Protein AF-A0A934SCX5-F1 (afdb_monomer_lite)

pLDDT: mean 77.99, std 18.45, range [33.03, 97.5]

Sequence (184 aa):
MMPDVSRSACSSTAKIHVIDGVEPLGTQIGVFPKRTIPEALREVLFGQQDMMVAGDSSRRDSETQTAPPLQTYAVLDAAKVANLPELLEDSGLEHRCLFKGDAYETLKNVAPWIVRLEEESHFTRSLFTQSKASWHLWSVEPGIFLRSRHGLDEVWRHFRKFTRTQNRQGKWFYNRFWDAGAPG

Organism: NCBI:txid657651

Secondary structure (DSSP, 8-state):
-PPP--------PPPP------PPB---TT-SSPPSS-HHHHHHHH----------TT-TT----PPPP-EEEEEEETTTSTTHHHHHHHHT--EEES--THHHHHHGGGSEEEEEE-TT-HHHHHHTB-SSSTT--GGG--EEEEEESS-HHHHHHHHHHHHEEE-TTS-EEE--TT------

Foldseek 3Di:
DDDDDPDPDPPDDDDDDDQPDAAFAEPCVPDPPDFLGGPSCCCVAQNWDDDPPPPPPPDPPDPPCGQFTKWKKWWFFLLLQPPVVVLQVVQPWDKDFLDDDPCCVVCVNGTIMMTTDDRPTPLSSLCRYDDPDSSNNVVSLGFDMDIDSDDPVVVSVVVSVQQWDADPVRDTHGDPPRPPPPPD

Radius of gyration: 20.06 Å; chains: 1; bounding box: 45×60×42 Å

InterPro domains:
  IPR025391 Domain of unknown function DUF4123 [PF13503] (73-180)

Structure (mmCIF, N/CA/C/O backbone):
data_AF-A0A934SCX5-F1
#
_entry.id   AF-A0A934SCX5-F1
#
loop_
_atom_site.group_PDB
_atom_site.id
_atom_site.type_symbol
_atom_site.label_atom_id
_atom_site.label_alt_id
_atom_site.label_comp_id
_atom_site.label_asym_id
_atom_site.label_entity_id
_atom_site.label_seq_id
_atom_site.pdbx_PDB_ins_code
_atom_site.Cartn_x
_atom_site.Cartn_y
_atom_site.Cartn_z
_atom_site.occupancy
_atom_site.B_iso_or_equiv
_atom_site.auth_seq_id
_atom_site.auth_comp_id
_atom_site.auth_asym_id
_atom_site.auth_atom_id
_atom_site.pdbx_PDB_model_num
ATOM 1 N N . MET A 1 1 ? -27.611 42.425 7.494 1.00 39.66 1 MET A N 1
ATOM 2 C CA . MET A 1 1 ? -28.069 41.416 6.518 1.00 39.66 1 MET A CA 1
ATOM 3 C C . MET A 1 1 ? -26.816 40.8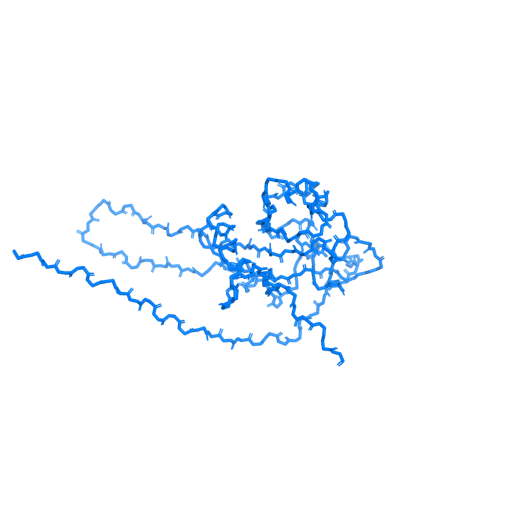52 5.863 1.00 39.66 1 MET A C 1
ATOM 5 O O . MET A 1 1 ? -26.190 41.558 5.088 1.00 39.66 1 MET A O 1
ATOM 9 N N . MET A 1 2 ? -26.354 39.684 6.319 1.00 34.50 2 MET A N 1
ATOM 10 C CA . MET A 1 2 ? -25.136 39.028 5.819 1.00 34.50 2 MET A CA 1
ATOM 11 C C . MET A 1 2 ? -25.511 38.145 4.621 1.00 34.50 2 MET A C 1
ATOM 13 O O . MET A 1 2 ? -26.516 37.440 4.732 1.00 34.50 2 MET A O 1
ATOM 17 N N . PRO A 1 3 ? -24.769 38.156 3.502 1.00 40.62 3 PRO A N 1
ATOM 18 C CA . PRO A 1 3 ? -24.985 37.185 2.444 1.00 40.62 3 PRO A CA 1
ATOM 19 C C . PRO A 1 3 ? -24.446 35.812 2.864 1.00 40.62 3 PRO A C 1
ATOM 21 O O . PRO A 1 3 ? -23.330 35.675 3.366 1.00 40.62 3 PRO A O 1
ATOM 24 N N . ASP A 1 4 ? -25.307 34.821 2.670 1.00 33.03 4 ASP A N 1
ATOM 25 C CA . ASP A 1 4 ? -25.118 33.401 2.927 1.00 33.03 4 ASP A CA 1
ATOM 26 C C . ASP A 1 4 ? -24.045 32.803 1.999 1.00 33.03 4 ASP A C 1
ATOM 28 O O . ASP A 1 4 ? -24.055 32.999 0.780 1.00 33.03 4 ASP A O 1
ATOM 32 N N . VAL A 1 5 ? -23.098 32.077 2.594 1.00 40.88 5 VAL A N 1
ATOM 33 C CA . VAL A 1 5 ? -22.028 31.363 1.895 1.00 40.88 5 VAL A CA 1
ATOM 34 C C . VAL A 1 5 ? -22.624 30.081 1.322 1.00 40.88 5 VAL A C 1
ATOM 36 O O . VAL A 1 5 ? -22.718 29.058 2.001 1.00 40.88 5 VAL A O 1
ATOM 39 N N . SER A 1 6 ? -22.984 30.119 0.039 1.00 37.19 6 SER A N 1
ATOM 40 C CA . SER A 1 6 ? -23.297 28.911 -0.727 1.00 37.19 6 SER A CA 1
ATOM 41 C C . SER A 1 6 ? -22.059 28.018 -0.820 1.00 37.19 6 SER A C 1
ATOM 43 O O . SER A 1 6 ? -21.156 28.236 -1.629 1.00 37.19 6 SER A O 1
ATOM 45 N N . ARG A 1 7 ? -22.012 26.983 0.024 1.00 38.66 7 ARG A N 1
ATOM 46 C CA . ARG A 1 7 ? -21.100 25.850 -0.144 1.00 38.66 7 ARG A CA 1
ATOM 47 C C . ARG A 1 7 ? -21.534 25.071 -1.382 1.00 38.66 7 ARG A C 1
ATOM 49 O O . ARG A 1 7 ? -22.534 24.361 -1.351 1.00 38.66 7 ARG A O 1
ATOM 56 N N . SER A 1 8 ? -20.764 25.204 -2.457 1.00 36.16 8 SER A N 1
ATOM 57 C CA . SER A 1 8 ? -20.884 24.353 -3.639 1.00 36.16 8 SER A CA 1
ATOM 58 C C . SER A 1 8 ? -20.634 22.896 -3.235 1.00 36.16 8 SER A C 1
ATOM 60 O O . SER A 1 8 ? -19.524 22.524 -2.845 1.00 36.16 8 SER A O 1
ATOM 62 N N . ALA A 1 9 ? -21.684 22.077 -3.265 1.00 38.94 9 ALA A N 1
ATOM 63 C CA . ALA A 1 9 ? -21.565 20.636 -3.144 1.00 38.94 9 ALA A CA 1
ATOM 64 C C . ALA A 1 9 ? -20.970 20.109 -4.455 1.00 38.94 9 ALA A C 1
ATOM 66 O O . ALA A 1 9 ? -21.646 20.048 -5.480 1.00 38.94 9 ALA A O 1
ATOM 67 N N . CYS A 1 10 ? -19.685 19.756 -4.429 1.00 35.38 10 CYS A N 1
ATOM 68 C CA . CYS A 1 10 ? -19.037 19.048 -5.525 1.00 35.38 10 CYS A CA 1
ATOM 69 C C . CYS A 1 10 ? -19.687 17.661 -5.652 1.00 35.38 10 CYS A C 1
ATOM 71 O O . CYS A 1 10 ? -19.362 16.737 -4.909 1.00 35.38 10 CYS A O 1
ATOM 73 N N . SER A 1 11 ? -20.664 17.536 -6.549 1.00 45.09 11 SER A N 1
ATOM 74 C CA . SER A 1 11 ? -21.261 16.261 -6.940 1.00 45.09 11 SER A CA 1
ATOM 75 C C . SER A 1 11 ? -20.326 15.577 -7.936 1.00 45.09 11 SER A C 1
ATOM 77 O O . SER A 1 11 ? -20.525 15.657 -9.147 1.00 45.09 11 SER A O 1
ATOM 79 N N . SER A 1 12 ? -19.269 14.935 -7.443 1.00 50.72 12 SER A N 1
ATOM 80 C CA . SER A 1 12 ? -18.406 14.102 -8.277 1.00 50.72 12 SER A CA 1
ATOM 81 C C . SER A 1 12 ? -19.080 12.752 -8.538 1.00 50.72 12 SER A C 1
ATOM 83 O O . SER A 1 12 ? -19.140 11.880 -7.675 1.00 50.72 12 SER A O 1
ATOM 85 N N . THR A 1 13 ? -19.596 12.562 -9.752 1.00 47.06 13 THR A N 1
ATOM 86 C CA . THR A 1 13 ? -20.020 11.242 -10.237 1.00 47.06 13 THR A CA 1
ATOM 87 C C . THR A 1 13 ? -18.788 10.344 -10.349 1.00 47.06 13 THR A C 1
ATOM 89 O O . THR A 1 13 ? -17.880 10.630 -11.131 1.00 47.06 13 THR A O 1
ATOM 92 N N . ALA A 1 14 ? -18.737 9.263 -9.569 1.00 64.69 14 ALA A N 1
ATOM 93 C CA . ALA A 1 14 ? -17.682 8.264 -9.695 1.00 64.69 14 ALA A CA 1
ATOM 94 C C . ALA A 1 14 ? -17.822 7.540 -11.044 1.00 64.69 14 ALA A C 1
ATOM 96 O O . ALA A 1 14 ? -18.873 6.972 -11.341 1.00 64.69 14 ALA A O 1
ATOM 97 N N . LYS A 1 15 ? -16.770 7.574 -11.869 1.00 73.12 15 LYS A N 1
ATOM 98 C CA . LYS A 1 15 ? -16.680 6.773 -13.095 1.00 73.12 15 LYS A CA 1
ATOM 99 C C . LYS A 1 15 ? -15.997 5.455 -12.757 1.00 73.12 15 LYS A C 1
ATOM 101 O O . LYS A 1 15 ? -14.886 5.463 -12.233 1.00 73.12 15 LYS A O 1
ATOM 106 N N . ILE A 1 16 ? -16.667 4.346 -13.042 1.00 80.12 16 ILE A N 1
ATOM 107 C CA . ILE A 1 16 ? -16.128 3.004 -12.827 1.00 80.12 16 ILE A CA 1
ATOM 108 C C . ILE A 1 16 ? -15.606 2.498 -14.167 1.00 80.12 16 ILE A C 1
ATOM 110 O O . ILE A 1 16 ? -16.340 2.478 -15.153 1.00 80.12 16 ILE A O 1
ATOM 114 N N . HIS A 1 17 ? -14.339 2.101 -14.189 1.00 79.81 17 HIS A N 1
ATOM 115 C CA . HIS A 1 17 ? -13.688 1.484 -15.336 1.00 79.81 17 HIS A CA 1
ATOM 116 C C . HIS A 1 17 ? -13.112 0.143 -14.887 1.00 79.81 17 HIS A C 1
ATOM 118 O O . HIS A 1 17 ? -12.409 0.088 -13.878 1.00 79.81 17 HIS A O 1
ATOM 124 N N . VAL A 1 18 ? -13.426 -0.923 -15.621 1.00 82.75 18 VAL A N 1
ATOM 125 C CA . VAL A 1 18 ? -12.819 -2.243 -15.419 1.00 82.75 18 VAL A CA 1
ATOM 126 C C . VAL A 1 18 ? -11.570 -2.315 -16.289 1.00 82.75 18 VAL A C 1
ATOM 128 O O . VAL A 1 18 ? -11.609 -1.929 -17.457 1.00 82.75 18 VAL A O 1
ATOM 131 N N . ILE A 1 19 ? -10.458 -2.746 -15.699 1.00 82.06 19 ILE A N 1
ATOM 132 C CA . ILE A 1 19 ? -9.198 -2.968 -16.407 1.00 82.06 19 ILE A CA 1
ATOM 133 C C . ILE A 1 19 ? -9.029 -4.480 -16.528 1.00 82.06 19 ILE A C 1
ATOM 135 O O . ILE A 1 19 ? -8.666 -5.146 -15.560 1.00 82.06 19 ILE A O 1
ATOM 139 N N . ASP A 1 20 ? -9.335 -5.012 -17.706 1.00 78.31 20 ASP A N 1
ATOM 140 C CA . ASP A 1 20 ? -9.197 -6.434 -18.008 1.00 78.31 20 ASP A CA 1
ATOM 141 C C . ASP A 1 20 ? -7.758 -6.790 -18.415 1.00 78.31 20 ASP A C 1
ATOM 143 O O . ASP A 1 20 ? -6.987 -5.941 -18.864 1.00 78.31 20 ASP A O 1
ATOM 147 N N . GLY A 1 21 ? -7.393 -8.068 -18.277 1.00 78.50 21 GLY A N 1
ATOM 148 C CA . GLY A 1 21 ? -6.110 -8.587 -18.768 1.00 78.50 21 GLY A CA 1
ATOM 149 C C . GLY A 1 21 ? -4.882 -8.153 -17.961 1.00 78.50 21 GLY A C 1
ATOM 150 O O . GLY A 1 21 ? -3.766 -8.183 -18.478 1.00 78.50 21 GLY A O 1
ATOM 151 N N . VAL A 1 22 ? -5.058 -7.740 -16.702 1.00 84.00 22 VAL A N 1
ATOM 152 C CA . VAL A 1 22 ? -3.928 -7.451 -15.812 1.00 84.00 22 VAL A CA 1
ATOM 153 C C . VAL A 1 22 ? -3.300 -8.762 -15.344 1.00 84.00 22 VAL A C 1
ATOM 155 O O . VAL A 1 22 ? -3.835 -9.446 -14.473 1.00 84.00 22 VAL A O 1
ATOM 158 N N . GLU A 1 23 ? -2.141 -9.095 -15.905 1.00 87.06 23 GLU A N 1
ATOM 159 C CA . GLU A 1 23 ? -1.343 -10.236 -15.460 1.00 87.06 23 GLU A CA 1
ATOM 160 C C . GLU A 1 23 ? -0.309 -9.822 -14.400 1.00 87.06 23 GLU A C 1
ATOM 162 O O . GLU A 1 23 ? 0.333 -8.771 -14.535 1.00 87.06 23 GLU A O 1
ATOM 167 N N . PRO A 1 24 ? -0.103 -10.636 -13.347 1.00 89.50 24 PRO A N 1
ATOM 168 C CA . PRO A 1 24 ? 0.959 -10.393 -12.387 1.00 89.50 24 PRO A CA 1
ATOM 169 C C . PRO A 1 24 ? 2.339 -10.521 -13.019 1.00 89.50 24 PRO A C 1
ATOM 171 O O . PRO A 1 24 ? 2.574 -11.263 -13.973 1.00 89.50 24 PRO A O 1
ATOM 174 N N . LEU A 1 25 ? 3.307 -9.869 -12.391 1.00 88.62 25 LEU A N 1
ATOM 175 C CA . LEU A 1 25 ? 4.709 -10.110 -12.671 1.00 88.62 25 LEU A CA 1
ATOM 176 C C . LEU A 1 25 ? 5.076 -11.532 -12.224 1.00 88.62 25 LEU A C 1
ATOM 178 O O . LEU A 1 25 ? 4.801 -11.942 -11.096 1.00 88.62 25 LEU A O 1
ATOM 182 N N . GLY A 1 26 ? 5.731 -12.285 -13.106 1.00 84.56 26 GLY A N 1
ATOM 183 C CA . GLY A 1 26 ? 6.351 -13.560 -12.749 1.00 84.56 26 GLY A CA 1
ATOM 184 C C . GLY A 1 26 ? 7.658 -13.377 -11.968 1.00 84.56 26 GLY A C 1
ATOM 185 O O . GLY A 1 26 ? 8.007 -12.291 -11.511 1.00 84.56 26 GLY A O 1
ATOM 186 N N . THR A 1 27 ? 8.465 -14.433 -11.874 1.00 78.62 27 THR A N 1
ATOM 187 C CA . 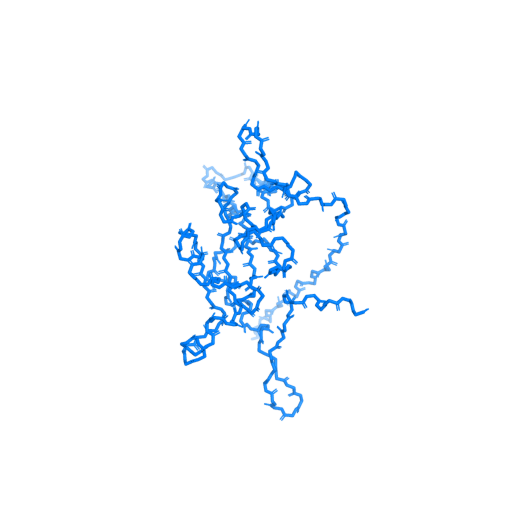THR A 1 27 ? 9.790 -14.388 -11.218 1.00 78.62 27 THR A CA 1
ATOM 188 C C . THR A 1 27 ? 10.830 -13.538 -11.959 1.00 78.62 27 THR A C 1
ATOM 190 O O . THR A 1 27 ? 11.892 -13.261 -11.403 1.00 78.62 27 THR A O 1
ATOM 193 N N . GLN A 1 28 ? 10.527 -13.102 -13.188 1.00 80.56 28 GLN A N 1
ATOM 194 C CA . GLN A 1 28 ? 11.368 -12.222 -14.010 1.00 80.56 28 GLN A CA 1
ATOM 195 C C . GLN A 1 28 ? 12.815 -12.733 -14.176 1.00 80.56 28 GLN A C 1
ATOM 197 O O . GLN A 1 28 ? 13.773 -11.958 -14.137 1.00 80.56 28 GLN A O 1
ATOM 202 N N . ILE A 1 29 ? 12.988 -14.050 -14.350 1.00 76.94 29 ILE A N 1
ATOM 203 C CA . ILE A 1 29 ? 14.299 -14.666 -14.603 1.00 76.94 29 ILE A CA 1
ATOM 204 C C . ILE A 1 29 ? 14.837 -14.146 -15.945 1.00 76.94 29 ILE A C 1
ATOM 206 O O . ILE A 1 29 ? 14.178 -14.290 -16.970 1.00 76.94 29 ILE A O 1
ATOM 210 N N . GLY A 1 30 ? 16.025 -13.535 -15.934 1.00 79.50 30 GLY A N 1
ATOM 211 C CA . GLY A 1 30 ? 16.682 -13.012 -17.140 1.00 79.50 30 GLY A CA 1
ATOM 212 C C . GLY A 1 30 ? 16.162 -11.662 -17.654 1.00 79.50 30 GLY A C 1
ATOM 213 O O . GLY A 1 30 ? 16.611 -11.214 -18.703 1.00 79.50 30 GLY A O 1
ATOM 214 N N . VAL A 1 31 ? 15.251 -10.993 -16.936 1.00 80.50 31 VAL A N 1
ATOM 215 C CA . VAL A 1 31 ? 14.719 -9.674 -17.326 1.00 80.50 31 VAL A CA 1
ATOM 216 C C . VAL A 1 31 ? 15.535 -8.556 -16.670 1.00 80.50 31 VAL A C 1
ATOM 218 O O . VAL A 1 31 ? 15.657 -8.513 -15.442 1.00 80.50 31 VAL A O 1
ATOM 221 N N . PHE A 1 32 ? 16.066 -7.633 -17.479 1.00 74.00 32 PHE A N 1
ATOM 222 C CA . PHE A 1 32 ? 16.765 -6.436 -17.008 1.00 74.00 32 PHE A CA 1
ATOM 223 C C . PHE A 1 32 ? 16.414 -5.203 -17.870 1.00 74.00 32 PHE A C 1
ATOM 225 O O . PHE A 1 32 ? 16.532 -5.291 -19.092 1.00 74.00 32 PHE A O 1
ATOM 232 N N . PRO A 1 33 ? 16.023 -4.061 -17.268 1.00 80.50 33 PRO A N 1
ATOM 233 C CA . PRO A 1 33 ? 15.719 -3.882 -15.846 1.00 80.50 33 PRO A CA 1
ATOM 234 C C . PRO A 1 33 ? 14.452 -4.654 -15.438 1.00 80.50 33 PRO A C 1
ATOM 236 O O . PRO A 1 33 ? 13.578 -4.925 -16.260 1.00 80.50 33 PRO A O 1
ATOM 239 N N . LYS A 1 34 ? 14.354 -5.038 -14.158 1.00 84.19 34 LYS A N 1
ATOM 240 C CA . LYS A 1 34 ? 13.145 -5.695 -13.639 1.00 84.19 34 LYS A CA 1
ATOM 241 C C . LYS A 1 34 ? 11.982 -4.711 -13.665 1.00 84.19 34 LYS A C 1
ATOM 243 O O . LYS A 1 34 ? 12.116 -3.594 -13.179 1.00 84.19 34 LYS A O 1
ATOM 248 N N . ARG A 1 35 ? 10.825 -5.166 -14.132 1.00 86.19 35 ARG A N 1
ATOM 249 C CA . ARG A 1 35 ? 9.571 -4.424 -14.026 1.00 86.19 35 ARG A CA 1
ATOM 250 C C . ARG A 1 35 ? 9.113 -4.412 -12.576 1.00 86.19 35 ARG A C 1
ATOM 252 O O . ARG A 1 35 ? 9.201 -5.430 -11.881 1.00 86.19 35 ARG A O 1
ATOM 259 N N . THR A 1 36 ? 8.630 -3.268 -12.123 1.00 88.38 36 THR A N 1
ATOM 260 C CA . THR A 1 36 ? 8.038 -3.095 -10.794 1.00 88.38 36 THR A CA 1
ATOM 261 C C . THR A 1 36 ? 6.522 -3.197 -10.826 1.00 88.38 36 THR A C 1
ATOM 263 O O . THR A 1 36 ? 5.923 -3.611 -9.846 1.00 88.38 36 THR A O 1
ATOM 266 N N . ILE A 1 37 ? 5.888 -2.919 -11.960 1.00 90.38 37 ILE A N 1
ATOM 267 C CA . ILE A 1 37 ? 4.435 -2.996 -12.117 1.00 90.38 37 ILE A CA 1
ATOM 268 C C . ILE A 1 37 ? 4.058 -3.604 -13.476 1.00 90.38 37 ILE A C 1
ATOM 270 O O . ILE A 1 37 ? 4.867 -3.548 -14.409 1.00 90.38 37 ILE A O 1
ATOM 274 N N . PRO A 1 38 ? 2.859 -4.200 -13.617 1.00 88.81 38 PRO A N 1
ATOM 275 C C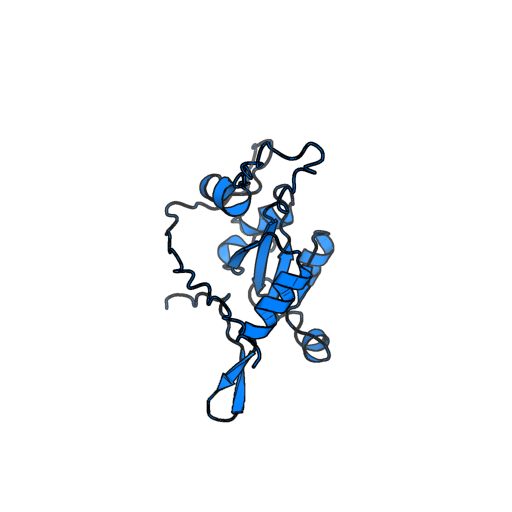A . PRO A 1 38 ? 2.335 -4.627 -14.905 1.00 88.81 38 PRO A CA 1
ATOM 276 C C . PRO A 1 38 ? 2.128 -3.412 -15.809 1.00 88.81 38 PRO A C 1
ATOM 278 O O . PRO A 1 38 ? 1.635 -2.379 -15.355 1.00 88.81 38 PRO A O 1
ATOM 281 N N . GLU A 1 39 ? 2.459 -3.547 -17.093 1.00 86.81 39 GLU A N 1
ATOM 282 C CA . GLU A 1 39 ? 2.425 -2.431 -18.050 1.00 86.81 39 GLU A CA 1
ATOM 283 C C . GLU A 1 39 ? 1.039 -1.772 -18.120 1.00 86.81 39 GLU A C 1
ATOM 285 O O . GLU A 1 39 ? 0.922 -0.551 -18.091 1.00 86.81 39 GLU A O 1
ATOM 290 N N . ALA A 1 40 ? -0.022 -2.586 -18.087 1.00 86.81 40 ALA A N 1
ATOM 291 C CA . ALA A 1 40 ? -1.410 -2.124 -18.097 1.00 86.81 40 ALA A CA 1
ATOM 292 C C . ALA A 1 40 ? -1.769 -1.193 -16.920 1.00 86.81 40 ALA A C 1
ATOM 294 O O . ALA A 1 40 ? -2.705 -0.402 -17.022 1.00 86.81 40 ALA A O 1
ATOM 295 N N . LEU A 1 41 ? -1.038 -1.274 -15.802 1.00 89.25 41 LEU A N 1
ATOM 296 C CA . LEU A 1 41 ? -1.285 -0.469 -14.605 1.00 89.25 41 LEU A CA 1
ATOM 297 C C . LEU A 1 41 ? -0.335 0.722 -14.463 1.00 89.25 41 LEU A C 1
ATOM 299 O O . LEU A 1 41 ? -0.585 1.573 -13.610 1.00 89.25 41 LEU A O 1
ATOM 303 N N . ARG A 1 42 ? 0.724 0.815 -15.278 1.00 89.44 42 ARG A N 1
ATOM 304 C CA . ARG A 1 42 ? 1.750 1.863 -15.161 1.00 89.44 42 ARG A CA 1
ATOM 305 C C . ARG A 1 42 ? 1.159 3.261 -15.252 1.00 89.44 42 ARG A C 1
ATOM 307 O O . ARG A 1 42 ? 1.285 4.045 -14.314 1.00 89.44 42 ARG A O 1
ATOM 314 N N . GLU A 1 43 ? 0.434 3.539 -16.327 1.00 87.81 43 GLU A N 1
ATOM 315 C CA . GLU A 1 43 ? -0.204 4.843 -16.531 1.00 87.81 43 GLU A CA 1
ATOM 316 C C . GLU A 1 43 ? -1.293 5.131 -15.490 1.00 87.81 43 GLU A C 1
ATOM 318 O O . GLU A 1 43 ? -1.400 6.240 -14.964 1.00 87.81 43 GLU A O 1
ATOM 323 N N . VAL A 1 44 ? -2.070 4.112 -15.118 1.00 88.88 44 VAL A N 1
ATOM 324 C CA . VAL A 1 44 ? -3.156 4.256 -14.141 1.00 88.88 44 VAL A CA 1
ATOM 325 C C . VAL A 1 44 ? -2.604 4.628 -12.769 1.00 88.88 44 VAL A C 1
ATOM 327 O O . VAL A 1 44 ? -3.098 5.567 -12.140 1.00 88.88 44 VAL A O 1
ATOM 330 N N . LEU A 1 45 ? -1.565 3.922 -12.318 1.00 90.81 45 LEU A N 1
ATOM 331 C CA . LEU A 1 45 ? -0.997 4.079 -10.987 1.00 90.81 45 LEU A CA 1
ATOM 332 C C . LEU A 1 45 ? 0.021 5.207 -10.901 1.00 90.81 45 LEU A C 1
ATOM 334 O O . LEU A 1 45 ? 0.029 5.868 -9.877 1.00 90.81 45 LEU A O 1
ATOM 338 N N . PHE A 1 46 ? 0.839 5.473 -11.918 1.00 91.12 46 PHE A N 1
ATOM 339 C CA . PHE A 1 46 ? 1.949 6.434 -11.820 1.00 91.12 46 PHE 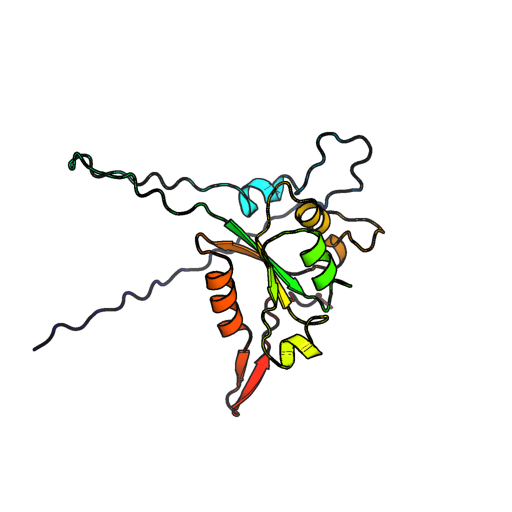A CA 1
ATOM 340 C C . PHE A 1 46 ? 1.936 7.539 -12.884 1.00 91.12 46 PHE A C 1
ATOM 342 O O . PHE A 1 46 ? 2.630 8.544 -12.714 1.00 91.12 46 PHE A O 1
ATOM 349 N N . GLY A 1 47 ? 1.084 7.445 -13.911 1.00 87.50 47 GLY A N 1
ATOM 350 C CA . GLY A 1 47 ? 0.995 8.449 -14.976 1.00 87.50 47 GLY A CA 1
ATOM 351 C C . GLY A 1 47 ? 0.642 9.837 -14.437 1.00 87.50 47 GLY A C 1
ATOM 352 O O . GLY A 1 47 ? -0.316 9.996 -13.678 1.00 87.50 47 GLY A O 1
ATOM 353 N N . GLN A 1 48 ? 1.414 10.865 -14.773 1.00 83.00 48 GLN A N 1
ATOM 354 C CA . GLN A 1 48 ? 1.125 12.234 -14.347 1.00 83.00 48 GLN A CA 1
ATOM 355 C C . GLN A 1 48 ? 0.137 12.851 -15.338 1.00 83.00 48 GLN A C 1
ATOM 357 O O . GLN A 1 48 ? 0.480 13.105 -16.486 1.00 83.00 48 GLN A O 1
ATOM 362 N N . GLN A 1 49 ? -1.112 13.068 -14.920 1.00 66.06 49 GLN A N 1
ATOM 363 C CA . GLN A 1 49 ? -2.034 13.852 -15.739 1.00 66.06 49 GLN A CA 1
ATOM 364 C C . GLN A 1 49 ? -1.604 15.318 -15.677 1.00 66.06 49 GLN A C 1
ATOM 366 O O . GLN A 1 49 ? -1.744 15.960 -14.628 1.00 66.06 49 GLN A O 1
ATOM 371 N N . ASP A 1 50 ? -1.081 15.820 -16.796 1.00 57.25 50 ASP A N 1
ATOM 372 C CA . ASP A 1 50 ? -0.722 17.222 -16.974 1.00 57.25 50 ASP A CA 1
ATOM 373 C C . ASP A 1 50 ? -1.919 18.112 -16.630 1.00 57.25 50 ASP A C 1
ATOM 375 O O . ASP A 1 50 ? -2.960 18.090 -17.288 1.00 57.25 50 ASP A O 1
ATOM 379 N N . MET A 1 51 ? -1.765 18.945 -15.601 1.00 49.16 51 MET A N 1
ATOM 380 C CA . MET A 1 51 ? -2.510 20.195 -15.551 1.00 49.16 51 MET A CA 1
ATOM 381 C C . MET A 1 51 ? -1.606 21.273 -16.126 1.00 49.16 51 MET A C 1
ATOM 383 O O . MET A 1 51 ? -0.875 21.948 -15.406 1.00 49.16 51 MET A O 1
ATOM 387 N N . MET A 1 52 ? -1.704 21.452 -17.444 1.00 48.00 52 MET A N 1
ATOM 388 C CA . MET A 1 52 ? -1.506 22.773 -18.020 1.00 48.00 52 MET A CA 1
ATOM 389 C C . MET A 1 52 ? -2.573 23.683 -17.409 1.00 48.00 52 MET A C 1
ATOM 391 O O . MET A 1 52 ? -3.736 23.663 -17.811 1.00 48.00 52 MET A O 1
ATOM 395 N N . VAL A 1 53 ? -2.197 24.462 -16.399 1.00 48.81 53 VAL A N 1
ATOM 396 C CA . VAL A 1 53 ? -2.989 25.632 -16.035 1.00 48.81 53 VAL A CA 1
ATOM 397 C C . VAL A 1 53 ? -2.763 26.619 -17.170 1.00 48.81 53 VAL A C 1
ATOM 399 O O . VAL A 1 53 ? -1.641 27.083 -17.368 1.00 48.81 53 VAL A O 1
ATOM 402 N N . ALA A 1 54 ? -3.804 26.888 -17.959 1.00 47.16 54 ALA A N 1
ATOM 403 C CA . ALA A 1 54 ? -3.803 28.010 -18.883 1.00 47.16 54 ALA A CA 1
ATOM 404 C C . ALA A 1 54 ? -3.558 29.274 -18.051 1.00 47.16 54 ALA A C 1
ATOM 406 O O . ALA A 1 54 ? -4.460 29.768 -17.375 1.00 47.16 54 ALA A O 1
ATOM 407 N N . GLY A 1 55 ? -2.306 29.726 -18.014 1.00 46.44 55 GLY A N 1
ATOM 408 C CA . GLY A 1 55 ? -1.949 30.976 -17.372 1.00 46.44 55 GLY A CA 1
ATOM 409 C C . GLY A 1 55 ? -2.701 32.094 -18.076 1.00 46.44 55 GLY A C 1
ATOM 410 O O . GLY A 1 55 ? -2.610 32.227 -19.295 1.00 46.44 55 GLY A O 1
ATOM 411 N N . ASP A 1 56 ? -3.458 32.881 -17.316 1.00 46.47 56 ASP A N 1
ATOM 412 C CA . ASP A 1 56 ? -3.926 34.176 -17.790 1.00 46.47 56 ASP A CA 1
ATOM 413 C C . ASP A 1 56 ? -2.681 35.010 -18.115 1.00 46.47 56 ASP A C 1
ATOM 415 O O . ASP A 1 56 ? -1.933 35.438 -17.234 1.00 46.47 56 ASP A O 1
ATOM 419 N N . SER A 1 57 ? -2.424 35.182 -19.409 1.00 51.38 57 SER A N 1
ATOM 420 C CA . SER A 1 57 ? -1.253 35.834 -19.995 1.00 51.38 57 SER A CA 1
ATOM 421 C C . SER A 1 57 ? -1.179 37.350 -19.735 1.00 51.38 57 SER A C 1
ATOM 423 O O . SER A 1 57 ? -0.539 38.075 -20.493 1.00 51.38 57 SER A O 1
ATOM 425 N N . SER A 1 58 ? -1.815 37.860 -18.676 1.00 53.66 58 SER A N 1
ATOM 426 C CA . SER A 1 58 ? -1.912 39.294 -18.381 1.00 53.66 58 SER A CA 1
ATOM 427 C C . SER A 1 58 ? -1.209 39.760 -17.096 1.00 53.66 58 SER A C 1
ATOM 429 O O . SER A 1 58 ? -1.213 40.960 -16.814 1.00 53.66 58 SER A O 1
ATOM 431 N N . ARG A 1 59 ? -0.521 38.887 -16.339 1.00 53.16 59 ARG A N 1
ATOM 432 C CA . ARG A 1 59 ? 0.287 39.303 -15.171 1.00 53.16 59 ARG A CA 1
ATOM 433 C C . ARG A 1 59 ? 1.731 38.810 -15.257 1.00 53.16 59 ARG A C 1
ATOM 435 O O . ARG A 1 59 ? 1.994 37.618 -15.347 1.00 53.16 59 ARG A O 1
ATOM 442 N N . ARG A 1 60 ? 2.671 39.762 -15.219 1.00 52.72 60 ARG A N 1
ATOM 443 C CA . ARG A 1 60 ? 4.119 39.572 -15.437 1.00 52.72 60 ARG A CA 1
ATOM 444 C C . ARG A 1 60 ? 4.856 38.902 -14.260 1.00 52.72 60 ARG A C 1
ATOM 446 O O . ARG A 1 60 ? 6.055 38.682 -14.363 1.00 52.72 60 ARG A O 1
ATOM 453 N N . ASP A 1 61 ? 4.118 38.490 -13.227 1.00 48.53 61 ASP A N 1
ATOM 454 C CA . ASP A 1 61 ? 4.641 37.865 -12.004 1.00 48.53 61 ASP A CA 1
ATOM 455 C C . ASP A 1 61 ? 3.929 36.525 -11.719 1.00 48.53 61 ASP A C 1
ATOM 457 O O . ASP A 1 61 ? 3.699 36.158 -10.568 1.00 48.53 61 ASP A O 1
ATOM 461 N N . SER A 1 62 ? 3.485 35.809 -12.759 1.00 49.72 62 SER A N 1
ATOM 462 C CA . SER A 1 62 ? 2.794 34.531 -12.562 1.00 49.72 62 SER A CA 1
ATOM 463 C C . SER A 1 62 ? 3.810 33.444 -12.211 1.00 49.72 62 SER A C 1
ATOM 465 O O . SER A 1 62 ? 4.323 32.761 -13.094 1.00 49.72 62 SER A O 1
ATOM 467 N N . GLU A 1 63 ? 4.092 33.263 -10.918 1.00 52.41 63 GLU A N 1
ATOM 468 C CA . GLU A 1 63 ? 4.581 31.980 -10.412 1.00 52.41 63 GLU A CA 1
ATOM 469 C C . GLU A 1 63 ? 3.630 30.907 -10.939 1.00 52.41 63 GLU A C 1
ATOM 471 O O . GLU A 1 63 ? 2.438 30.891 -10.619 1.00 52.41 63 GLU A O 1
ATOM 476 N N . THR A 1 64 ? 4.135 30.064 -11.834 1.00 50.31 64 THR A N 1
ATOM 477 C CA . THR A 1 64 ? 3.405 28.922 -12.361 1.00 50.31 64 THR A CA 1
ATOM 478 C C . THR A 1 64 ? 2.995 28.070 -11.164 1.00 50.31 64 THR A C 1
ATOM 480 O O . THR A 1 64 ? 3.820 27.356 -10.597 1.00 50.31 64 THR A O 1
ATOM 483 N N . GLN A 1 65 ? 1.740 28.184 -10.722 1.00 52.25 65 GLN A N 1
ATOM 484 C CA . GLN A 1 65 ? 1.184 27.334 -9.673 1.00 52.25 65 GLN A CA 1
ATOM 485 C C . GLN A 1 65 ? 1.006 25.938 -10.264 1.00 52.25 65 GLN A C 1
ATOM 487 O O . GLN A 1 65 ? -0.072 25.550 -10.711 1.00 52.25 65 GLN A O 1
ATOM 492 N N . THR A 1 66 ? 2.106 25.195 -10.319 1.00 58.91 66 THR A N 1
ATOM 493 C CA . THR A 1 66 ? 2.099 23.779 -10.651 1.00 58.91 66 THR A CA 1
ATOM 494 C C . THR A 1 66 ? 1.402 23.068 -9.502 1.00 58.91 66 THR A C 1
ATOM 496 O O . THR A 1 66 ? 1.853 23.118 -8.356 1.00 58.91 66 THR A O 1
ATOM 499 N N . ALA A 1 67 ? 0.261 22.443 -9.792 1.00 67.50 67 ALA A N 1
ATOM 500 C CA . ALA A 1 67 ? -0.416 21.612 -8.808 1.00 67.50 67 ALA A CA 1
ATOM 501 C C . ALA A 1 67 ? 0.552 20.523 -8.298 1.00 67.50 67 ALA A C 1
ATOM 503 O O . ALA A 1 67 ? 1.373 20.039 -9.084 1.00 67.50 67 ALA A O 1
ATOM 504 N N . PRO A 1 68 ? 0.458 20.105 -7.022 1.00 78.88 68 PRO A N 1
ATOM 505 C CA . PRO A 1 68 ? 1.295 19.030 -6.505 1.00 78.88 68 PRO A CA 1
ATOM 506 C C . PRO A 1 68 ? 1.196 17.777 -7.389 1.00 78.88 68 PRO A C 1
ATOM 508 O O . PRO A 1 68 ? 0.105 17.487 -7.906 1.00 78.88 68 PRO A O 1
ATOM 511 N N . PRO A 1 69 ? 2.302 17.031 -7.571 1.00 85.44 69 PRO A N 1
ATOM 512 C CA . PRO A 1 69 ? 2.306 15.827 -8.390 1.00 85.44 69 PRO A CA 1
ATOM 513 C C . PRO A 1 69 ? 1.296 14.810 -7.858 1.00 85.44 69 PRO A C 1
ATOM 515 O O . PRO A 1 69 ? 1.021 14.733 -6.658 1.00 85.44 69 PRO A O 1
ATOM 518 N N . LEU A 1 70 ? 0.724 14.023 -8.766 1.00 90.81 70 LEU A N 1
ATOM 519 C CA . LEU A 1 70 ? -0.253 13.008 -8.399 1.00 90.81 70 LEU A CA 1
ATOM 520 C C . LEU A 1 70 ? 0.482 11.792 -7.826 1.00 90.81 70 LEU A C 1
ATOM 522 O O . LEU A 1 70 ? 1.170 11.076 -8.557 1.00 90.81 70 LEU A O 1
ATOM 526 N N . GLN A 1 71 ? 0.317 11.567 -6.524 1.00 93.88 71 GLN A N 1
ATOM 527 C CA . GLN A 1 71 ? 0.966 10.496 -5.774 1.00 93.88 71 GLN A CA 1
ATOM 528 C C . GLN A 1 71 ? 0.080 9.258 -5.677 1.00 93.88 71 GLN A C 1
ATOM 530 O O . GLN A 1 71 ? -1.147 9.336 -5.794 1.00 93.88 71 GLN A O 1
ATOM 535 N N . THR A 1 72 ? 0.721 8.122 -5.429 1.00 95.81 72 THR A N 1
ATOM 536 C CA . THR A 1 72 ? 0.096 6.798 -5.426 1.00 95.81 72 THR A CA 1
ATOM 537 C C . THR A 1 72 ? 0.177 6.213 -4.039 1.00 95.81 72 THR A C 1
ATOM 539 O O . THR A 1 72 ? 1.231 6.222 -3.409 1.00 95.81 72 THR A O 1
ATOM 542 N N . TYR A 1 73 ? -0.946 5.694 -3.567 1.00 96.38 73 TYR A N 1
ATOM 543 C CA . TYR A 1 73 ? -1.053 5.088 -2.255 1.00 96.38 73 TYR A CA 1
ATOM 544 C C . TYR A 1 73 ? -1.698 3.718 -2.365 1.00 96.38 73 TYR A C 1
ATOM 546 O O . TYR A 1 73 ? -2.541 3.487 -3.233 1.00 96.38 73 TYR A O 1
ATOM 554 N N . ALA A 1 74 ? -1.343 2.833 -1.445 1.00 95.56 74 ALA A N 1
ATOM 555 C CA . ALA A 1 74 ? -2.070 1.596 -1.224 1.00 95.56 74 ALA A CA 1
ATOM 556 C C . ALA A 1 74 ? -2.577 1.540 0.212 1.00 95.56 74 ALA A C 1
ATOM 558 O O . ALA A 1 74 ? -1.858 1.912 1.138 1.00 95.56 74 ALA A O 1
ATOM 559 N N . VAL A 1 75 ? -3.811 1.074 0.383 1.00 94.06 75 VAL A N 1
ATOM 560 C CA . VAL A 1 75 ? -4.348 0.654 1.677 1.00 94.06 75 VAL A CA 1
ATOM 561 C C . VAL A 1 75 ? -4.283 -0.863 1.707 1.00 94.06 75 VAL A C 1
ATOM 563 O O . VAL A 1 75 ? -4.983 -1.508 0.933 1.00 94.06 75 VAL A O 1
ATOM 566 N N . LEU A 1 76 ? -3.435 -1.405 2.574 1.00 93.62 76 LEU A N 1
ATOM 567 C CA . LEU A 1 76 ? -3.097 -2.819 2.675 1.00 93.62 76 LEU A CA 1
ATOM 568 C C . LEU A 1 76 ? -3.604 -3.404 3.998 1.00 93.62 76 LEU A C 1
ATOM 570 O O . LEU A 1 76 ? -3.537 -2.738 5.031 1.00 93.62 76 LEU A O 1
ATOM 574 N N . ASP A 1 77 ? -4.090 -4.642 3.987 1.00 91.00 77 ASP A N 1
ATOM 575 C CA . ASP A 1 77 ? -4.605 -5.328 5.175 1.00 91.00 77 ASP A CA 1
ATOM 576 C C . ASP A 1 77 ? -3.548 -6.247 5.801 1.00 91.00 77 ASP A C 1
ATOM 578 O O . ASP A 1 77 ? -3.190 -7.280 5.225 1.00 91.00 77 ASP A O 1
ATOM 582 N N . ALA A 1 78 ? -3.081 -5.918 7.011 1.00 92.06 78 ALA A N 1
ATOM 583 C CA . ALA A 1 78 ? -2.140 -6.770 7.742 1.00 92.06 78 ALA A CA 1
ATOM 584 C C . ALA A 1 78 ? -2.755 -8.122 8.149 1.00 92.06 78 ALA A C 1
ATOM 586 O O . ALA A 1 78 ? -2.028 -9.076 8.398 1.00 92.06 78 ALA A O 1
ATOM 587 N N . ALA A 1 79 ? -4.088 -8.256 8.161 1.00 88.88 79 ALA A N 1
ATOM 588 C CA . ALA A 1 79 ? -4.727 -9.554 8.364 1.00 88.88 79 ALA A CA 1
ATOM 589 C C . ALA A 1 79 ? -4.547 -10.503 7.161 1.00 88.88 79 ALA A C 1
ATOM 591 O O . ALA A 1 79 ? -4.652 -11.716 7.333 1.00 88.88 79 ALA A O 1
ATOM 592 N N . LYS A 1 80 ? -4.287 -9.966 5.957 1.00 89.19 80 LYS A N 1
ATOM 593 C CA . LYS A 1 80 ? -4.011 -10.743 4.734 1.00 89.19 80 LYS A CA 1
ATOM 594 C C . LYS A 1 80 ? -2.515 -10.892 4.466 1.00 89.19 80 LYS A C 1
ATOM 596 O O . LYS A 1 80 ? -2.074 -11.929 3.975 1.00 89.19 80 LYS A O 1
ATOM 601 N N . VAL A 1 81 ? -1.737 -9.856 4.777 1.00 90.19 81 VAL A N 1
ATOM 602 C CA . VAL A 1 81 ? -0.292 -9.814 4.536 1.00 90.19 81 VAL A CA 1
ATOM 603 C C . VAL A 1 81 ? 0.464 -10.072 5.836 1.00 90.19 81 VAL A C 1
ATOM 605 O O . VAL A 1 81 ? 0.521 -9.218 6.719 1.00 90.19 81 VAL A O 1
ATOM 608 N N . ALA A 1 82 ? 1.083 -11.248 5.934 1.00 88.62 82 ALA A N 1
ATOM 609 C CA . ALA A 1 82 ? 1.917 -11.602 7.076 1.00 88.62 82 ALA A CA 1
ATOM 610 C C . ALA A 1 82 ? 3.107 -10.638 7.214 1.00 88.62 82 ALA A C 1
ATOM 612 O O . ALA A 1 82 ? 3.780 -10.338 6.229 1.00 88.62 82 ALA A O 1
ATOM 613 N N . ASN A 1 83 ? 3.373 -10.195 8.447 1.00 90.94 83 ASN A N 1
ATOM 614 C CA . ASN A 1 83 ? 4.453 -9.262 8.789 1.00 90.94 83 ASN A CA 1
ATOM 615 C C . ASN A 1 83 ? 4.422 -7.958 7.969 1.00 90.94 83 ASN A C 1
ATOM 617 O O . ASN A 1 83 ? 5.460 -7.404 7.612 1.00 90.94 83 ASN A O 1
ATOM 621 N N . LEU A 1 84 ? 3.222 -7.480 7.608 1.00 93.94 84 LEU A N 1
ATOM 622 C CA . LEU A 1 84 ? 3.072 -6.237 6.852 1.00 93.94 84 LEU A CA 1
ATOM 623 C C . LEU A 1 84 ? 3.771 -5.035 7.515 1.00 93.94 84 LEU A C 1
ATOM 625 O O . LEU A 1 84 ? 4.427 -4.301 6.777 1.00 93.94 84 LEU A O 1
ATOM 629 N N . PRO A 1 85 ? 3.662 -4.799 8.841 1.00 94.25 85 PRO A N 1
ATOM 630 C CA . PRO A 1 85 ? 4.363 -3.685 9.478 1.00 94.25 85 PRO A CA 1
ATOM 631 C C . PRO A 1 85 ? 5.876 -3.742 9.251 1.00 94.25 85 PRO A C 1
ATOM 633 O O . PRO A 1 85 ? 6.465 -2.752 8.836 1.00 94.25 85 PRO A O 1
ATOM 636 N N . GLU A 1 86 ? 6.483 -4.914 9.426 1.00 94.50 86 GLU A N 1
ATOM 637 C CA . GLU A 1 86 ? 7.919 -5.125 9.247 1.00 94.50 86 GLU A CA 1
ATOM 638 C C . GLU A 1 86 ? 8.331 -4.941 7.778 1.00 94.50 86 GLU A C 1
ATOM 640 O O . GLU A 1 86 ? 9.309 -4.260 7.489 1.00 94.50 86 GLU A O 1
ATOM 645 N N . LEU A 1 87 ? 7.543 -5.464 6.829 1.00 93.88 87 LEU A N 1
ATOM 646 C CA . LEU A 1 87 ? 7.786 -5.259 5.396 1.00 93.88 87 LEU A CA 1
ATOM 647 C C . LEU A 1 87 ? 7.728 -3.776 5.000 1.00 93.88 87 LEU A C 1
ATOM 649 O O . LEU A 1 87 ? 8.471 -3.340 4.119 1.00 93.88 87 LEU A O 1
ATOM 653 N N . LEU A 1 88 ? 6.829 -3.006 5.618 1.00 95.44 88 LEU A N 1
ATOM 654 C CA . LEU A 1 88 ? 6.705 -1.569 5.386 1.00 95.44 88 LEU A CA 1
ATOM 655 C C . LEU A 1 88 ? 7.877 -0.799 6.001 1.00 95.44 88 LEU A C 1
ATOM 657 O O . LEU A 1 88 ? 8.424 0.081 5.335 1.00 95.44 88 LEU A O 1
ATOM 661 N N . GLU A 1 89 ? 8.291 -1.148 7.218 1.00 95.56 89 GLU A N 1
ATOM 662 C CA . GLU A 1 89 ? 9.478 -0.588 7.872 1.00 95.56 89 GLU A CA 1
ATOM 663 C C . GLU A 1 89 ? 10.743 -0.841 7.035 1.00 95.56 89 GLU A C 1
ATOM 665 O O . GLU A 1 89 ? 11.441 0.112 6.683 1.00 95.56 89 GLU A O 1
ATOM 670 N N . ASP A 1 90 ? 10.972 -2.087 6.607 1.00 95.31 90 ASP A N 1
ATOM 671 C CA . ASP A 1 90 ? 12.114 -2.484 5.770 1.00 95.31 90 ASP A CA 1
ATOM 672 C C . ASP A 1 90 ? 12.108 -1.808 4.391 1.00 95.31 90 ASP A C 1
ATOM 674 O O . ASP A 1 90 ? 13.162 -1.564 3.799 1.00 95.31 90 ASP A O 1
ATOM 678 N N . SER A 1 91 ? 10.924 -1.492 3.853 1.00 95.00 91 SER A N 1
ATOM 679 C CA . SER A 1 91 ? 10.802 -0.824 2.553 1.00 95.00 91 SER A CA 1
ATOM 680 C C . SER A 1 91 ? 11.303 0.623 2.558 1.00 95.00 91 SER A C 1
ATOM 682 O O . SER A 1 91 ? 11.583 1.166 1.489 1.00 95.00 91 SER A O 1
ATOM 684 N N . GLY A 1 92 ? 11.354 1.268 3.730 1.00 96.38 92 GLY A N 1
ATOM 685 C CA . GLY A 1 92 ? 11.650 2.696 3.869 1.00 96.38 92 GLY A CA 1
ATOM 686 C C . GLY A 1 92 ? 10.588 3.635 3.277 1.00 96.38 92 GLY A C 1
ATOM 687 O O . GLY A 1 92 ? 10.787 4.850 3.271 1.00 96.38 92 GLY A O 1
ATOM 688 N N . LEU A 1 93 ? 9.465 3.104 2.777 1.00 97.06 93 LEU A N 1
ATOM 689 C CA . LEU A 1 93 ? 8.377 3.907 2.226 1.00 97.06 93 LEU A CA 1
ATOM 690 C C . LEU A 1 93 ? 7.631 4.648 3.333 1.00 97.06 93 LEU A C 1
ATOM 692 O O . LEU A 1 93 ? 7.518 4.182 4.463 1.00 97.06 93 LEU A O 1
ATOM 696 N N . GLU A 1 94 ? 7.049 5.793 2.996 1.00 97.19 94 GLU A N 1
ATOM 697 C CA . GLU A 1 94 ? 6.207 6.532 3.930 1.00 97.19 94 GLU A CA 1
ATOM 698 C C . GLU A 1 94 ? 4.898 5.762 4.170 1.00 97.19 94 GLU A C 1
ATOM 700 O O . GLU A 1 94 ? 4.127 5.532 3.236 1.00 97.19 94 GLU A O 1
ATOM 705 N N . HIS A 1 95 ? 4.625 5.359 5.410 1.00 97.44 95 HIS A N 1
ATOM 706 C CA . HIS A 1 95 ? 3.467 4.527 5.734 1.00 97.44 95 HIS A CA 1
ATOM 707 C C . HIS A 1 95 ? 2.890 4.837 7.118 1.00 97.44 95 HIS A C 1
ATOM 709 O O . HIS A 1 95 ? 3.578 5.356 7.996 1.00 97.44 95 HIS A O 1
ATOM 715 N N . ARG A 1 96 ? 1.602 4.531 7.325 1.00 96.06 96 ARG A N 1
ATOM 716 C CA . ARG A 1 96 ? 0.908 4.682 8.614 1.00 96.06 96 ARG A CA 1
ATOM 717 C C . ARG A 1 96 ? -0.200 3.655 8.811 1.00 96.06 96 ARG A C 1
ATOM 719 O O . ARG A 1 96 ? -1.003 3.407 7.916 1.00 96.06 96 ARG A O 1
ATOM 726 N N . CYS A 1 97 ? -0.332 3.152 10.034 1.00 94.12 97 CYS A N 1
ATOM 727 C CA . CYS A 1 97 ? -1.484 2.350 10.439 1.00 94.12 97 CYS A CA 1
ATOM 728 C C . CYS A 1 97 ? -2.733 3.231 10.584 1.00 94.12 97 CYS A C 1
ATOM 730 O O . CYS A 1 97 ? -2.666 4.338 11.128 1.00 94.12 97 CYS A O 1
ATOM 732 N N . LEU A 1 98 ? -3.896 2.765 10.123 1.00 90.69 98 LEU A N 1
ATOM 733 C CA . LEU A 1 98 ? -5.165 3.493 10.274 1.00 90.69 98 LEU A CA 1
ATOM 734 C C . LEU A 1 98 ? -5.703 3.457 11.718 1.00 90.69 98 LEU A C 1
ATOM 736 O O . LEU A 1 98 ? -6.531 4.298 12.097 1.00 90.69 98 LEU A O 1
ATOM 740 N N . PHE A 1 99 ? -5.222 2.532 12.549 1.00 88.38 99 PHE A N 1
ATOM 741 C CA . PHE A 1 99 ? -5.517 2.497 13.983 1.00 88.38 99 PHE A CA 1
ATOM 742 C C . PHE A 1 99 ? -4.551 3.390 14.779 1.00 88.38 99 PHE A C 1
ATOM 744 O O . PHE A 1 99 ? -3.483 3.765 14.303 1.00 88.38 99 PHE A O 1
ATOM 751 N N . LYS A 1 100 ? -4.967 3.810 15.982 1.00 85.75 100 LYS A N 1
ATOM 752 C CA . LYS A 1 100 ? -4.195 4.681 16.888 1.00 85.75 100 LYS A CA 1
ATOM 753 C C . LYS A 1 100 ? -4.415 4.291 18.347 1.00 85.75 100 LYS A C 1
ATOM 755 O O . LYS A 1 100 ? -5.459 3.723 18.665 1.00 85.75 100 LYS A O 1
ATOM 760 N N . GLY A 1 101 ? -3.482 4.697 19.210 1.00 88.69 101 GLY A N 1
ATOM 761 C CA . GLY A 1 101 ? -3.542 4.447 20.653 1.00 88.69 101 GLY A CA 1
ATOM 762 C C . GLY A 1 101 ? -3.515 2.952 20.946 1.00 88.69 101 GLY A C 1
ATOM 763 O O . GLY A 1 101 ? -2.884 2.197 20.213 1.00 88.69 101 GLY A O 1
ATOM 764 N N . ASP A 1 102 ? -4.274 2.516 21.944 1.00 84.50 102 ASP A N 1
ATOM 765 C CA . ASP A 1 102 ? -4.300 1.116 22.386 1.00 84.50 102 ASP A CA 1
ATOM 766 C C . ASP A 1 102 ? -4.640 0.131 21.256 1.00 84.50 102 ASP A C 1
ATOM 768 O O . ASP A 1 102 ? -4.093 -0.969 21.191 1.00 84.50 102 ASP A O 1
ATOM 772 N N . ALA A 1 103 ? -5.503 0.533 20.315 1.00 84.00 103 ALA A N 1
ATOM 773 C CA . ALA A 1 103 ? -5.852 -0.292 19.159 1.00 84.00 103 ALA A CA 1
ATOM 774 C C . ALA A 1 103 ? -4.672 -0.486 18.194 1.00 84.00 103 ALA A C 1
ATOM 776 O O . ALA A 1 103 ? -4.589 -1.516 17.538 1.00 84.00 103 ALA A O 1
ATOM 777 N N . TYR A 1 104 ? -3.765 0.486 18.087 1.00 87.94 104 TYR A N 1
ATOM 778 C CA . TYR A 1 104 ? -2.538 0.310 17.313 1.00 87.94 104 TYR A CA 1
ATOM 779 C C . TYR A 1 104 ? -1.615 -0.691 18.011 1.00 87.94 104 TYR A C 1
ATOM 781 O O . TYR A 1 104 ? -1.244 -1.690 17.406 1.00 87.94 104 TYR A O 1
ATOM 789 N N . GLU A 1 105 ? -1.332 -0.485 19.298 1.00 88.38 105 GLU A N 1
ATOM 790 C CA . GLU A 1 105 ? -0.411 -1.347 20.052 1.00 88.38 105 GLU A CA 1
ATOM 791 C C . GLU A 1 105 ? -0.854 -2.815 20.066 1.00 88.38 105 GLU A C 1
ATOM 793 O O . GLU A 1 105 ? -0.036 -3.725 19.963 1.00 88.38 105 GLU A O 1
ATOM 798 N N . THR A 1 106 ? -2.165 -3.051 20.139 1.00 87.50 106 THR A N 1
ATOM 799 C CA . THR A 1 106 ? -2.729 -4.403 20.234 1.00 87.50 106 THR A CA 1
ATOM 800 C C . THR A 1 106 ? -3.050 -5.043 18.885 1.00 87.50 106 THR A C 1
ATOM 802 O O . THR A 1 106 ? -2.970 -6.264 18.768 1.00 87.50 106 THR A O 1
ATOM 805 N N . LEU A 1 107 ? -3.423 -4.259 17.864 1.00 87.44 107 LEU A N 1
ATOM 806 C CA . LEU A 1 107 ? -3.971 -4.789 16.607 1.00 87.44 107 LEU A CA 1
ATOM 807 C C . LEU A 1 107 ? -3.166 -4.407 15.362 1.00 87.44 107 LEU A C 1
ATOM 809 O O . LEU A 1 107 ? -3.609 -4.731 14.264 1.00 87.44 107 LEU A O 1
ATOM 813 N N . LYS A 1 108 ? -1.997 -3.759 15.474 1.00 90.69 108 LYS A N 1
ATOM 814 C CA . LYS A 1 108 ? -1.203 -3.329 14.304 1.00 90.69 108 LYS A CA 1
ATOM 815 C C . LYS A 1 108 ? -0.922 -4.442 13.281 1.00 90.69 108 LYS A C 1
ATOM 817 O O . LYS A 1 108 ? -0.908 -4.164 12.085 1.00 90.69 108 LYS A O 1
ATOM 822 N N . ASN A 1 109 ? -0.792 -5.688 13.739 1.00 91.06 109 ASN A N 1
ATOM 823 C CA . ASN A 1 109 ? -0.513 -6.865 12.904 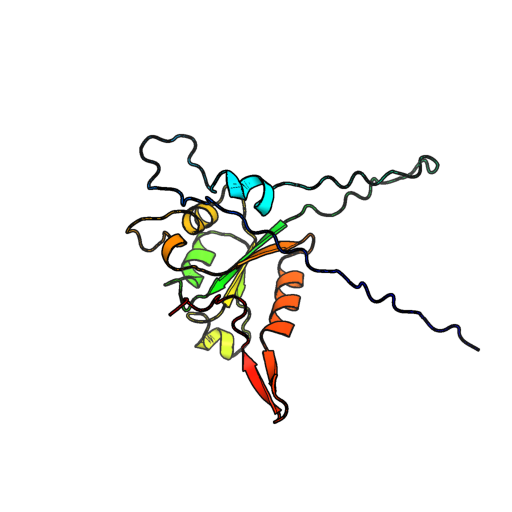1.00 91.06 109 ASN A CA 1
ATOM 824 C C . ASN A 1 109 ? -1.741 -7.396 12.148 1.00 91.06 109 ASN A C 1
ATOM 826 O O . ASN A 1 109 ? -1.613 -8.297 11.334 1.00 91.06 109 ASN A O 1
ATOM 830 N N . VAL A 1 110 ? -2.931 -6.865 12.425 1.00 89.56 110 VAL A N 1
ATOM 831 C CA . VAL A 1 110 ? -4.191 -7.210 11.742 1.00 89.56 110 VAL A CA 1
ATOM 832 C C . VAL A 1 110 ? -4.970 -5.956 11.330 1.00 89.56 110 VAL A C 1
ATOM 834 O O . VAL A 1 110 ? -6.157 -6.017 11.008 1.00 89.56 110 VAL A O 1
ATOM 837 N N . ALA A 1 111 ? -4.317 -4.797 11.408 1.00 89.50 111 ALA A N 1
ATOM 838 C CA . ALA A 1 111 ? -4.892 -3.508 11.083 1.00 89.50 111 ALA A CA 1
ATOM 839 C C . ALA A 1 111 ? -4.612 -3.148 9.621 1.00 89.50 111 ALA A C 1
ATOM 841 O O . ALA A 1 111 ? -3.621 -3.595 9.043 1.00 89.50 111 ALA A O 1
ATOM 842 N N . PRO A 1 112 ? -5.441 -2.285 9.025 1.00 91.50 112 PRO A N 1
ATOM 843 C CA . PRO A 1 112 ? -5.159 -1.760 7.706 1.00 91.50 112 PRO A CA 1
ATOM 844 C C . PRO A 1 112 ? -4.123 -0.624 7.780 1.00 91.50 112 PRO A C 1
ATOM 846 O O . PRO A 1 112 ? -4.199 0.273 8.631 1.00 91.50 112 PRO A O 1
ATOM 849 N N . TRP A 1 113 ? -3.164 -0.652 6.861 1.00 94.31 113 TRP A N 1
ATOM 850 C CA . TRP A 1 113 ? -2.066 0.303 6.723 1.00 94.31 113 TRP A CA 1
ATOM 851 C C . TRP A 1 113 ? -2.183 1.053 5.408 1.00 94.31 113 TRP A C 1
ATOM 853 O O . TRP A 1 113 ? -2.548 0.471 4.397 1.00 94.31 113 TRP A O 1
ATOM 863 N N . ILE A 1 114 ? -1.851 2.339 5.405 1.00 96.25 114 ILE A N 1
ATOM 864 C CA . ILE A 1 114 ? -1.676 3.109 4.175 1.00 96.25 114 ILE A CA 1
ATOM 865 C C . ILE A 1 114 ? -0.191 3.350 3.931 1.00 96.25 114 ILE A C 1
ATOM 867 O O . ILE A 1 114 ? 0.533 3.692 4.863 1.00 96.25 114 ILE A O 1
ATOM 871 N N . VAL A 1 115 ? 0.250 3.195 2.688 1.00 97.44 115 VAL A N 1
ATOM 872 C CA . VAL A 1 115 ? 1.632 3.424 2.252 1.00 97.44 115 VAL A CA 1
ATOM 873 C C . VAL A 1 115 ? 1.647 4.280 0.991 1.00 97.44 115 VAL A C 1
ATOM 875 O O . VAL A 1 115 ? 0.813 4.083 0.106 1.00 97.44 115 VAL A O 1
ATOM 878 N N . ARG A 1 116 ? 2.577 5.235 0.907 1.00 97.50 116 ARG A N 1
ATOM 879 C CA . ARG A 1 116 ? 2.896 5.978 -0.317 1.00 97.50 116 ARG A CA 1
ATOM 880 C C . ARG A 1 116 ? 3.823 5.115 -1.165 1.00 97.50 116 ARG A C 1
ATOM 882 O O . ARG A 1 116 ? 4.941 4.819 -0.756 1.00 97.50 116 ARG A O 1
ATOM 889 N N . LEU A 1 117 ? 3.343 4.688 -2.326 1.00 96.56 117 LEU A N 1
ATOM 890 C CA . LEU A 1 117 ? 4.106 3.844 -3.234 1.00 96.56 117 LEU A CA 1
ATOM 891 C C . LEU A 1 117 ? 5.038 4.682 -4.101 1.00 96.56 117 LEU A C 1
ATOM 893 O O . LEU A 1 117 ? 4.684 5.765 -4.570 1.00 96.56 117 LEU A O 1
ATOM 897 N N . GLU A 1 118 ? 6.210 4.120 -4.361 1.00 94.56 118 GLU A N 1
ATOM 898 C CA . GLU A 1 118 ? 7.186 4.654 -5.303 1.00 94.56 118 GLU A CA 1
ATOM 899 C C . GLU A 1 118 ? 7.388 3.636 -6.421 1.00 94.56 118 GLU A C 1
ATOM 901 O O . GLU A 1 118 ? 7.471 2.432 -6.159 1.00 94.56 118 GLU A O 1
ATOM 906 N N . GLU A 1 119 ? 7.428 4.108 -7.666 1.00 91.56 119 GLU A N 1
ATOM 907 C CA . GLU A 1 119 ? 7.409 3.246 -8.852 1.00 91.56 119 GLU A CA 1
ATOM 908 C C . GLU A 1 119 ? 8.589 2.268 -8.880 1.00 91.56 119 GLU A C 1
ATOM 910 O O . GLU A 1 119 ? 8.416 1.097 -9.204 1.00 91.56 119 GLU A O 1
ATOM 915 N N . GLU A 1 120 ? 9.765 2.716 -8.445 1.00 89.69 120 GLU A N 1
ATOM 916 C CA . GLU A 1 120 ? 11.004 1.931 -8.470 1.00 89.69 120 GLU A CA 1
ATOM 917 C C . GLU A 1 120 ? 11.208 1.061 -7.213 1.00 89.69 120 GLU A C 1
ATOM 919 O O . GLU A 1 120 ? 12.176 0.299 -7.109 1.00 89.69 120 GLU A O 1
ATOM 924 N N . SER A 1 121 ? 10.291 1.132 -6.241 1.00 93.19 121 SER A N 1
ATOM 925 C CA . SER A 1 121 ? 10.435 0.404 -4.980 1.00 93.19 121 SER A CA 1
ATOM 926 C C . SER A 1 121 ? 10.281 -1.108 -5.163 1.00 93.19 121 SER A C 1
ATOM 928 O O . SER A 1 121 ? 9.381 -1.619 -5.837 1.00 93.19 121 SER A O 1
ATOM 930 N N . HIS A 1 122 ? 11.149 -1.864 -4.486 1.00 92.12 122 HIS A N 1
ATOM 931 C CA . HIS A 1 122 ? 11.048 -3.320 -4.416 1.00 92.12 122 HIS A CA 1
ATOM 932 C C . HIS A 1 122 ? 9.765 -3.793 -3.728 1.00 92.12 122 HIS A C 1
ATOM 934 O O . HIS A 1 122 ? 9.239 -4.837 -4.116 1.00 92.12 122 HIS A O 1
ATOM 940 N N . PHE A 1 123 ? 9.250 -3.023 -2.766 1.00 94.50 123 PHE A N 1
ATOM 941 C CA . PHE A 1 123 ? 7.970 -3.306 -2.122 1.00 94.50 123 PHE A CA 1
ATOM 942 C C . PHE A 1 123 ? 6.808 -3.112 -3.102 1.00 94.50 123 PHE A C 1
ATOM 944 O O . PHE A 1 123 ? 5.958 -3.987 -3.231 1.00 94.50 123 PHE A O 1
ATOM 951 N N . THR A 1 124 ? 6.820 -2.032 -3.894 1.00 94.44 124 THR A N 1
ATOM 952 C CA . THR A 1 124 ? 5.837 -1.847 -4.976 1.00 94.44 124 THR A CA 1
ATOM 953 C C . THR A 1 124 ? 5.845 -3.047 -5.917 1.00 94.44 124 THR A C 1
ATOM 955 O O . THR A 1 124 ? 4.793 -3.613 -6.197 1.00 94.44 124 THR A O 1
ATOM 958 N N . ARG A 1 125 ? 7.029 -3.524 -6.322 1.00 93.31 125 ARG A N 1
ATOM 959 C CA . ARG A 1 125 ? 7.142 -4.742 -7.134 1.00 93.31 125 ARG A CA 1
ATOM 960 C C . ARG A 1 125 ? 6.527 -5.966 -6.483 1.00 93.31 125 ARG A C 1
ATOM 962 O O . ARG A 1 125 ? 5.886 -6.764 -7.166 1.00 93.31 125 ARG A O 1
ATOM 969 N N . SER A 1 126 ? 6.729 -6.138 -5.186 1.00 92.81 126 SER A N 1
ATOM 970 C CA . SER A 1 126 ? 6.249 -7.315 -4.477 1.00 92.81 126 SER A CA 1
ATOM 971 C C . SER A 1 126 ? 4.716 -7.386 -4.440 1.00 92.81 126 SER A C 1
ATOM 973 O O . SER A 1 126 ? 4.173 -8.486 -4.546 1.00 92.81 126 SER A O 1
ATOM 975 N N . LEU A 1 127 ? 4.025 -6.236 -4.429 1.00 93.19 127 LEU A N 1
ATOM 976 C CA . LEU A 1 127 ? 2.561 -6.142 -4.552 1.00 93.19 127 LEU A CA 1
ATOM 977 C C . LEU A 1 127 ? 2.029 -6.705 -5.875 1.00 93.19 127 LEU A C 1
ATOM 979 O O . LEU A 1 127 ? 0.948 -7.284 -5.900 1.00 93.19 127 LEU A O 1
ATOM 983 N N . PHE A 1 128 ? 2.799 -6.573 -6.956 1.00 93.44 128 PHE A N 1
ATOM 984 C CA . PHE A 1 128 ? 2.400 -7.014 -8.295 1.00 93.44 128 PHE A CA 1
ATOM 985 C C . PHE A 1 128 ? 3.052 -8.313 -8.750 1.00 93.44 128 PHE A C 1
ATOM 987 O O . PHE A 1 128 ? 2.863 -8.721 -9.893 1.00 93.44 128 PHE A O 1
ATOM 994 N N . THR A 1 129 ? 3.840 -8.963 -7.897 1.00 91.69 129 THR A N 1
ATOM 995 C CA . THR A 1 129 ? 4.524 -10.203 -8.265 1.00 91.69 129 THR A CA 1
ATOM 996 C C . THR A 1 129 ? 3.777 -11.405 -7.713 1.00 91.69 129 THR A C 1
ATOM 998 O O . THR A 1 129 ? 3.414 -11.432 -6.539 1.00 91.69 129 THR A O 1
ATOM 1001 N N . GLN A 1 130 ? 3.595 -12.431 -8.544 1.00 91.44 130 GLN A N 1
ATOM 1002 C CA . GLN A 1 130 ? 3.065 -13.725 -8.135 1.00 91.44 130 GLN A CA 1
ATOM 1003 C C . GLN A 1 130 ? 4.199 -14.755 -8.072 1.00 91.44 130 GLN A C 1
ATOM 1005 O O . GLN A 1 130 ? 4.885 -15.025 -9.057 1.00 91.44 130 GLN A O 1
ATOM 1010 N N . SER A 1 131 ? 4.430 -15.340 -6.894 1.00 88.31 131 SER A N 1
ATOM 1011 C CA . SER A 1 131 ? 5.288 -16.524 -6.746 1.00 88.31 131 SER A CA 1
ATOM 1012 C C . SER A 1 131 ? 4.955 -17.304 -5.467 1.00 88.31 131 SER A C 1
ATOM 1014 O O . SER A 1 131 ? 4.011 -16.965 -4.764 1.00 88.31 131 SER A O 1
ATOM 1016 N N . LYS A 1 132 ? 5.747 -18.341 -5.158 1.00 84.75 132 LYS A N 1
ATOM 1017 C CA . LYS A 1 132 ? 5.674 -19.092 -3.892 1.00 84.75 132 LYS A CA 1
ATOM 1018 C C . LYS A 1 132 ? 6.331 -18.375 -2.702 1.00 84.75 132 LYS A C 1
ATOM 1020 O O . LYS A 1 132 ? 6.249 -18.871 -1.584 1.00 84.75 132 LYS A O 1
ATOM 1025 N N . ALA A 1 133 ? 7.032 -17.269 -2.936 1.00 84.69 133 ALA A N 1
ATOM 1026 C CA . ALA A 1 133 ? 7.685 -16.508 -1.883 1.00 84.69 133 ALA A CA 1
ATOM 1027 C C . ALA A 1 133 ? 6.668 -15.719 -1.048 1.00 84.69 133 ALA A C 1
ATOM 1029 O O . ALA A 1 133 ? 5.782 -15.077 -1.606 1.00 84.69 133 ALA A O 1
ATOM 1030 N N . SER A 1 134 ? 6.836 -15.713 0.275 1.00 82.50 134 SER A N 1
ATOM 1031 C CA . SER A 1 134 ? 5.906 -15.069 1.218 1.00 82.50 134 SER A CA 1
ATOM 1032 C C . SER A 1 134 ? 5.815 -13.549 1.070 1.00 82.50 134 SER A C 1
ATOM 1034 O O . SER A 1 134 ? 4.807 -12.960 1.440 1.00 82.50 134 SER A O 1
ATOM 1036 N N . TRP A 1 135 ? 6.845 -12.909 0.514 1.00 83.38 135 TRP A N 1
ATOM 1037 C CA . TRP A 1 135 ? 6.871 -11.466 0.272 1.00 83.38 135 TRP A CA 1
ATOM 1038 C C . TRP A 1 135 ? 6.217 -11.058 -1.058 1.00 83.38 135 TRP A C 1
ATOM 1040 O O . TRP A 1 135 ? 6.126 -9.866 -1.332 1.00 83.38 135 TRP A O 1
ATOM 1050 N N . HIS A 1 136 ? 5.786 -12.001 -1.907 1.00 89.94 136 HIS A N 1
ATOM 1051 C CA . HIS A 1 136 ? 5.046 -11.717 -3.144 1.00 89.94 136 HIS A CA 1
ATOM 1052 C C . HIS A 1 136 ? 3.545 -11.727 -2.865 1.00 89.94 136 HIS A C 1
ATOM 1054 O O . HIS A 1 136 ? 2.979 -12.756 -2.504 1.00 89.94 136 HIS A O 1
ATOM 1060 N N . LEU A 1 137 ? 2.910 -10.569 -3.021 1.00 90.31 137 LEU A N 1
ATOM 1061 C CA . LEU A 1 137 ? 1.621 -10.290 -2.392 1.00 90.31 137 LEU A CA 1
ATOM 1062 C C . LEU A 1 137 ? 0.442 -10.326 -3.365 1.00 90.31 137 LEU A C 1
ATOM 1064 O O . LEU A 1 137 ? -0.690 -10.176 -2.925 1.00 90.31 137 LEU A O 1
ATOM 1068 N N . TRP A 1 138 ? 0.666 -10.571 -4.659 1.00 90.06 138 TRP A N 1
ATOM 1069 C CA . TRP A 1 138 ? -0.414 -10.560 -5.651 1.00 90.06 138 TRP A CA 1
ATOM 1070 C C . TRP A 1 138 ? -1.566 -11.512 -5.292 1.00 90.06 138 TRP A C 1
ATOM 1072 O O . TRP A 1 138 ? -2.729 -11.122 -5.305 1.00 90.06 138 TRP A O 1
ATOM 1082 N N . SER A 1 139 ? -1.243 -12.752 -4.908 1.00 87.06 139 SER A N 1
ATOM 1083 C CA . SER A 1 139 ? -2.241 -13.802 -4.652 1.00 87.06 139 SER A CA 1
ATOM 1084 C C . SER A 1 139 ? -3.080 -13.589 -3.391 1.00 87.06 139 SER A C 1
ATOM 1086 O O . SER A 1 139 ? -4.083 -14.276 -3.229 1.00 87.06 139 SER A O 1
ATOM 1088 N N . VAL A 1 140 ? -2.656 -12.717 -2.469 1.00 87.75 140 VAL A N 1
ATOM 1089 C CA . VAL A 1 140 ? -3.377 -12.488 -1.204 1.00 87.75 140 VAL A CA 1
ATOM 1090 C C . VAL A 1 140 ? -4.329 -11.300 -1.276 1.00 87.75 140 VAL A C 1
ATOM 1092 O O . VAL A 1 140 ? -4.929 -10.968 -0.260 1.00 87.75 140 VAL A O 1
ATOM 1095 N N . GLU A 1 141 ? -4.461 -10.662 -2.447 1.00 86.44 141 GLU A N 1
ATOM 1096 C CA . GLU A 1 141 ? -5.327 -9.495 -2.665 1.00 86.44 141 GLU A CA 1
ATOM 1097 C C . GLU A 1 141 ? -5.146 -8.458 -1.544 1.00 86.44 141 GLU A C 1
ATOM 1099 O O . GLU A 1 141 ? -6.046 -8.228 -0.723 1.00 86.44 141 GLU A O 1
ATOM 1104 N N . PRO A 1 142 ? -3.936 -7.876 -1.446 1.00 86.00 142 PRO A N 1
ATOM 1105 C CA . PRO A 1 142 ? -3.440 -7.296 -0.207 1.00 86.00 142 PRO A CA 1
ATOM 1106 C C . PRO A 1 142 ? -4.175 -6.008 0.167 1.00 86.00 142 PRO A C 1
ATOM 1108 O O . PRO A 1 142 ? -4.078 -5.571 1.310 1.00 86.00 142 PRO A O 1
ATOM 1111 N N . GLY A 1 143 ? -4.927 -5.415 -0.764 1.00 90.31 143 GLY A N 1
ATOM 1112 C CA . GLY A 1 143 ? -5.826 -4.304 -0.504 1.00 90.31 143 GLY A CA 1
ATOM 1113 C C . GLY A 1 143 ? -6.141 -3.504 -1.763 1.00 90.31 143 GLY A C 1
ATOM 1114 O O . GLY A 1 143 ? -6.265 -4.065 -2.851 1.00 90.31 143 GLY A O 1
ATOM 1115 N N . ILE A 1 144 ? -6.275 -2.186 -1.614 1.00 91.12 144 ILE A N 1
ATOM 1116 C CA . ILE A 1 144 ? -6.691 -1.279 -2.691 1.00 91.12 144 ILE A CA 1
ATOM 1117 C C . ILE A 1 144 ? -5.633 -0.220 -2.986 1.00 91.12 144 ILE A C 1
ATOM 1119 O O . ILE A 1 144 ? -4.898 0.210 -2.098 1.00 91.12 144 ILE A O 1
ATOM 1123 N N . PHE A 1 145 ? -5.617 0.260 -4.227 1.00 92.56 145 PHE A N 1
ATOM 1124 C CA . PHE A 1 145 ? -4.758 1.351 -4.677 1.00 92.56 145 PHE A CA 1
ATOM 1125 C C . PHE A 1 145 ? -5.583 2.614 -4.911 1.00 92.56 145 PHE A C 1
ATOM 1127 O O . PHE A 1 145 ? -6.742 2.551 -5.322 1.00 92.56 145 PHE A O 1
ATOM 1134 N N . LEU A 1 146 ? -4.982 3.772 -4.670 1.00 92.69 146 LEU A N 1
ATOM 1135 C CA . LEU A 1 146 ? -5.592 5.064 -4.947 1.00 92.69 146 LEU A CA 1
ATOM 1136 C C . LEU A 1 146 ? -4.536 6.105 -5.311 1.00 92.69 146 LEU A C 1
ATOM 1138 O O . LEU A 1 146 ? -3.342 5.922 -5.073 1.00 92.69 146 LEU A O 1
ATOM 1142 N N . ARG A 1 147 ? -4.996 7.238 -5.838 1.00 92.88 147 ARG A N 1
ATOM 1143 C CA . ARG A 1 147 ? -4.133 8.367 -6.168 1.00 92.88 147 ARG A CA 1
ATOM 1144 C C . ARG A 1 147 ? -4.669 9.661 -5.594 1.00 92.88 147 ARG A C 1
ATOM 1146 O O . ARG A 1 147 ? -5.879 9.864 -5.530 1.00 92.88 147 ARG A O 1
ATOM 1153 N N . SER A 1 148 ? -3.763 10.526 -5.159 1.00 91.44 148 SER A N 1
ATOM 1154 C CA . SER A 1 148 ? -4.103 11.819 -4.577 1.00 91.44 148 SER A CA 1
ATOM 1155 C C . SER A 1 148 ? -2.958 12.809 -4.752 1.00 91.44 148 SER A C 1
ATOM 1157 O O . SER A 1 148 ? -1.794 12.424 -4.753 1.00 91.44 148 SER A O 1
ATOM 1159 N N . ARG A 1 149 ? -3.292 14.094 -4.892 1.00 90.81 149 ARG A N 1
ATOM 1160 C CA . ARG A 1 149 ? -2.317 15.199 -4.824 1.00 90.81 149 ARG A CA 1
ATOM 1161 C C . ARG A 1 149 ? -2.027 15.633 -3.383 1.00 90.81 149 ARG A C 1
ATOM 1163 O O . ARG A 1 149 ? -1.147 16.452 -3.152 1.00 90.81 149 ARG A O 1
ATOM 1170 N N . HIS A 1 150 ? -2.792 15.110 -2.427 1.00 91.56 150 HIS A N 1
ATOM 1171 C CA . HIS A 1 150 ? -2.568 15.316 -1.002 1.00 91.56 150 HIS A CA 1
ATOM 1172 C C . HIS A 1 150 ? -1.463 14.400 -0.482 1.00 91.56 150 HIS A C 1
ATOM 1174 O O . HIS A 1 150 ? -1.287 13.298 -1.004 1.00 91.56 150 HIS A O 1
ATOM 1180 N N . GLY A 1 151 ? -0.782 14.835 0.579 1.00 93.06 151 GLY A N 1
ATOM 1181 C CA . GLY A 1 151 ? 0.227 14.027 1.265 1.00 93.06 151 GLY A CA 1
ATOM 1182 C C . GLY A 1 151 ? -0.379 12.883 2.087 1.00 93.06 151 GLY A C 1
ATOM 1183 O O . GLY A 1 151 ? -1.581 12.880 2.388 1.00 93.06 151 GLY A O 1
ATOM 1184 N N . LEU A 1 152 ? 0.466 11.933 2.509 1.00 94.06 152 LEU A N 1
ATOM 1185 C CA . LEU A 1 152 ? 0.042 10.712 3.205 1.00 94.06 152 LEU A CA 1
ATOM 1186 C C . LEU A 1 152 ? -0.843 11.010 4.419 1.00 94.06 152 LEU A C 1
ATOM 1188 O O . LEU A 1 152 ? -1.888 10.387 4.583 1.00 94.06 152 LEU A O 1
ATOM 1192 N N . ASP A 1 153 ? -0.470 11.989 5.243 1.00 93.81 153 ASP A N 1
ATOM 1193 C CA . ASP A 1 153 ? -1.196 12.338 6.470 1.00 93.81 153 ASP A CA 1
ATOM 1194 C C . ASP A 1 153 ? -2.628 12.816 6.217 1.00 93.81 153 ASP A C 1
ATOM 1196 O O . ASP A 1 153 ? -3.539 12.550 7.010 1.00 93.81 153 ASP A O 1
ATOM 1200 N N . GLU A 1 154 ? -2.848 13.527 5.115 1.00 92.31 154 GLU A N 1
ATOM 1201 C CA . GLU A 1 154 ? -4.170 14.010 4.732 1.00 92.31 154 GLU A CA 1
ATOM 1202 C C . GLU A 1 154 ? -5.045 12.869 4.217 1.00 92.31 154 GLU A C 1
ATOM 1204 O O . GLU A 1 154 ? -6.193 12.725 4.652 1.00 92.31 154 GLU A O 1
ATOM 1209 N N . VAL A 1 155 ? -4.480 12.019 3.357 1.00 92.88 155 VAL A N 1
ATOM 1210 C CA . VAL A 1 155 ? -5.150 10.830 2.818 1.00 92.88 155 VAL A CA 1
ATOM 1211 C C . VAL A 1 155 ? -5.483 9.847 3.945 1.00 92.88 155 VAL A C 1
ATOM 1213 O O . VAL A 1 155 ? -6.624 9.402 4.082 1.00 92.88 155 VAL A O 1
ATOM 1216 N N . TRP A 1 156 ? -4.528 9.581 4.832 1.00 92.88 156 TRP A N 1
ATOM 1217 C CA . TRP A 1 156 ? -4.697 8.764 6.031 1.00 92.88 156 TRP A CA 1
ATOM 1218 C C . TRP A 1 156 ? -5.836 9.283 6.923 1.00 92.88 156 TRP A C 1
ATOM 1220 O O . TRP A 1 156 ? -6.692 8.517 7.380 1.00 92.88 156 TRP A O 1
ATOM 1230 N N . ARG A 1 157 ? -5.906 10.604 7.142 1.00 89.75 157 ARG A N 1
ATOM 1231 C CA . ARG A 1 157 ? -6.978 11.231 7.934 1.00 89.75 157 ARG A CA 1
ATOM 1232 C C . ARG A 1 157 ? -8.341 11.071 7.268 1.00 89.75 157 ARG A C 1
ATOM 1234 O O . ARG A 1 157 ? -9.334 10.925 7.983 1.00 89.75 157 ARG A O 1
ATOM 1241 N N . HIS A 1 158 ? -8.395 11.115 5.938 1.00 87.88 158 HIS A N 1
ATOM 1242 C CA . HIS A 1 158 ? -9.618 10.882 5.178 1.00 87.88 158 HIS A CA 1
ATOM 1243 C C . HIS A 1 158 ? -10.126 9.459 5.421 1.00 87.88 158 HIS A C 1
ATOM 1245 O O . HIS A 1 158 ? -11.230 9.300 5.939 1.00 87.88 158 HIS A O 1
ATOM 1251 N N . PHE A 1 159 ? -9.295 8.439 5.184 1.00 84.69 159 PHE A N 1
ATOM 1252 C CA . PHE A 1 159 ? -9.696 7.038 5.338 1.00 84.69 159 PHE A CA 1
ATOM 1253 C C . PHE A 1 159 ? -10.166 6.685 6.746 1.00 84.69 159 PHE A C 1
ATOM 1255 O O . PHE A 1 159 ? -11.191 6.024 6.890 1.00 84.69 159 PHE A O 1
ATOM 1262 N N . ARG A 1 160 ? -9.521 7.209 7.794 1.00 82.56 160 ARG A N 1
ATOM 1263 C CA . ARG A 1 160 ? -9.948 6.944 9.181 1.00 82.56 160 ARG A CA 1
ATOM 1264 C C . ARG A 1 160 ? -11.378 7.368 9.494 1.00 82.56 160 ARG A C 1
ATOM 1266 O O . ARG A 1 160 ? -11.993 6.778 10.380 1.00 82.56 160 ARG A O 1
ATOM 1273 N N . LYS A 1 161 ? -11.915 8.374 8.796 1.00 74.44 161 LYS A N 1
ATOM 1274 C CA . LYS A 1 161 ? -13.319 8.781 8.956 1.00 74.44 161 LYS A CA 1
ATOM 1275 C C . LYS A 1 161 ? -14.277 7.729 8.395 1.00 74.44 161 LYS A C 1
ATOM 1277 O O . LYS A 1 161 ? -15.328 7.512 8.983 1.00 74.44 161 LYS A O 1
ATOM 1282 N N . PHE A 1 162 ? -13.901 7.059 7.307 1.00 63.38 162 PHE A N 1
ATOM 1283 C CA . PHE A 1 162 ? -14.712 6.021 6.659 1.00 63.38 162 PHE A CA 1
ATOM 1284 C C . PHE A 1 162 ? -14.571 4.659 7.327 1.00 63.38 162 PHE A C 1
ATOM 1286 O O . PHE A 1 162 ? -15.513 3.866 7.321 1.00 63.38 162 PHE A O 1
ATOM 1293 N N . THR A 1 163 ? -13.415 4.399 7.943 1.00 60.62 163 THR A N 1
ATOM 1294 C CA . THR A 1 163 ? -13.160 3.147 8.651 1.00 60.62 163 THR A CA 1
ATOM 1295 C C . THR A 1 163 ? -14.092 2.975 9.848 1.00 60.62 163 THR A C 1
ATOM 1297 O O . THR A 1 163 ? -14.375 1.838 10.175 1.00 60.62 163 THR A O 1
ATOM 1300 N N . ARG A 1 164 ? -14.620 4.036 10.485 1.00 64.44 164 ARG A N 1
ATOM 1301 C CA . ARG A 1 164 ? -15.471 3.921 11.687 1.00 64.44 164 ARG A CA 1
ATOM 1302 C C . ARG A 1 164 ? -16.890 4.443 11.438 1.00 64.44 164 ARG A C 1
ATOM 1304 O O . ARG A 1 164 ? -17.134 5.641 11.545 1.00 64.44 164 ARG A O 1
ATOM 1311 N N . THR A 1 165 ? -17.839 3.546 11.174 1.00 62.12 165 THR A N 1
ATOM 1312 C CA . THR A 1 165 ? -19.258 3.907 10.994 1.00 62.12 165 THR A CA 1
ATOM 1313 C C . THR A 1 165 ? -20.074 3.494 12.210 1.00 62.12 165 THR A C 1
ATOM 1315 O O . THR A 1 165 ? -19.899 2.403 12.746 1.00 62.12 165 THR A O 1
ATOM 1318 N N . GLN A 1 166 ? -20.961 4.369 12.675 1.00 55.94 166 GLN A N 1
ATOM 1319 C CA . GLN A 1 166 ? -21.889 4.060 13.758 1.00 55.94 166 GLN A CA 1
ATOM 1320 C C . GLN A 1 166 ? -23.205 3.558 13.157 1.00 55.94 166 GLN A C 1
ATOM 1322 O O . GLN A 1 166 ? -23.747 4.182 12.244 1.00 55.94 166 GLN A O 1
ATOM 1327 N N . ASN A 1 167 ? -23.728 2.431 13.640 1.00 62.12 167 ASN A N 1
ATOM 1328 C CA . ASN A 1 167 ? -25.066 1.997 13.243 1.00 62.12 167 ASN A CA 1
ATOM 1329 C C . ASN A 1 167 ? -26.150 2.849 13.935 1.00 62.12 167 ASN A C 1
ATOM 1331 O O . ASN A 1 167 ? -25.879 3.603 14.870 1.00 62.12 167 ASN A O 1
ATOM 1335 N N . ARG A 1 168 ? -27.414 2.671 13.527 1.00 62.00 168 ARG A N 1
ATOM 1336 C CA . ARG A 1 168 ? -28.577 3.348 14.141 1.00 62.00 168 ARG A CA 1
ATOM 1337 C C . ARG A 1 168 ? -28.769 3.064 15.641 1.00 62.00 168 ARG A C 1
ATOM 1339 O O . ARG A 1 168 ? -29.527 3.773 16.285 1.00 62.00 168 ARG A O 1
ATOM 1346 N N . GLN A 1 169 ? -28.101 2.049 16.190 1.00 70.19 169 GLN A N 1
ATOM 1347 C CA . GLN A 1 169 ? -28.156 1.660 17.605 1.00 70.19 169 GLN A CA 1
ATOM 1348 C C . GLN A 1 169 ? -26.952 2.180 18.409 1.00 70.19 169 GLN A C 1
ATOM 1350 O O . GLN A 1 169 ? -26.773 1.814 19.566 1.00 70.19 169 GLN A O 1
ATOM 1355 N N . GLY A 1 170 ? -26.093 3.005 17.806 1.00 60.50 170 GLY A N 1
ATOM 1356 C CA . GLY A 1 170 ? -24.944 3.598 18.480 1.00 60.50 170 GLY A CA 1
ATOM 1357 C C . GLY A 1 170 ? -23.688 2.716 18.538 1.00 60.50 170 GLY A C 1
ATOM 1358 O O . GLY A 1 170 ? -22.665 3.171 19.051 1.00 60.50 170 GLY A O 1
ATOM 1359 N N . LYS A 1 171 ? -23.719 1.496 17.988 1.00 61.06 171 LYS A N 1
ATOM 1360 C CA . LYS A 1 171 ? -22.577 0.570 17.940 1.00 61.06 171 LYS A CA 1
ATOM 1361 C C . LYS A 1 171 ? -21.644 0.931 16.783 1.00 61.06 171 LYS A C 1
ATOM 1363 O O . LYS A 1 171 ? -22.091 1.146 15.656 1.00 61.06 171 LYS A O 1
ATOM 1368 N N . TRP A 1 172 ? -20.346 0.991 17.068 1.00 60.09 172 TRP A N 1
ATOM 1369 C CA . TRP A 1 172 ? -19.304 1.255 16.076 1.00 60.09 172 TRP A CA 1
ATOM 1370 C C . TRP A 1 172 ? -18.962 -0.013 15.282 1.00 60.09 172 TRP A C 1
ATOM 1372 O O . TRP A 1 172 ? -18.755 -1.074 15.867 1.00 60.09 172 TRP A O 1
ATOM 1382 N N . PHE A 1 173 ? -18.872 0.120 13.959 1.00 61.91 173 PHE A N 1
ATOM 1383 C CA . PHE A 1 173 ? -18.447 -0.912 13.016 1.00 61.91 173 PHE A CA 1
ATOM 1384 C C . PHE A 1 173 ? -17.260 -0.417 12.203 1.00 61.91 173 PHE A C 1
ATOM 1386 O O . PHE A 1 173 ? -17.167 0.771 11.870 1.00 61.91 173 PHE A O 1
ATOM 1393 N N . TYR A 1 174 ? -16.378 -1.357 11.869 1.00 65.19 174 TYR A N 1
ATOM 1394 C CA . TYR A 1 174 ? -15.291 -1.116 10.942 1.00 65.19 174 TYR A CA 1
ATOM 1395 C C . TYR A 1 174 ? -15.710 -1.509 9.528 1.00 65.19 174 TYR A C 1
ATOM 1397 O O . TYR A 1 174 ? -15.954 -2.685 9.267 1.00 65.19 174 TYR A O 1
ATOM 1405 N N . ASN A 1 175 ? -15.798 -0.537 8.618 1.00 61.22 175 ASN A N 1
ATOM 1406 C CA . ASN A 1 175 ? -16.051 -0.833 7.208 1.00 61.22 175 ASN A CA 1
ATOM 1407 C C . ASN A 1 175 ? -14.750 -1.323 6.572 1.00 61.22 175 ASN A C 1
ATOM 1409 O O . ASN A 1 175 ? -13.840 -0.520 6.364 1.00 61.22 175 ASN A O 1
ATOM 1413 N N . ARG A 1 176 ? -14.671 -2.618 6.248 1.00 69.12 176 ARG A N 1
ATOM 1414 C CA . ARG A 1 176 ? -13.555 -3.217 5.499 1.00 69.12 176 ARG A CA 1
ATOM 1415 C C . ARG A 1 176 ? -13.672 -2.929 4.000 1.00 69.12 176 ARG A C 1
ATOM 1417 O O . ARG A 1 1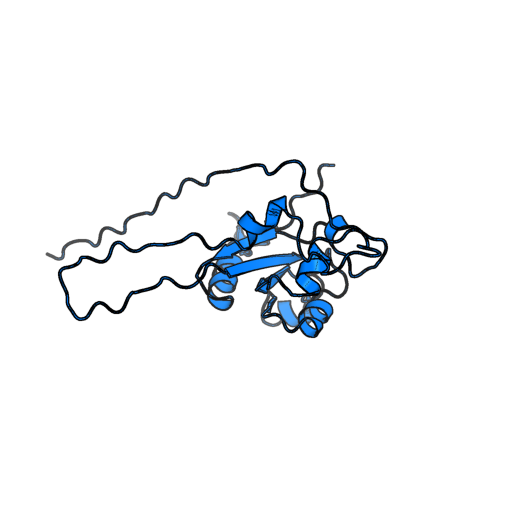76 ? -13.757 -3.838 3.195 1.00 69.12 176 ARG A O 1
ATOM 1424 N N . PHE A 1 177 ? -13.696 -1.655 3.611 1.00 65.25 177 PHE A N 1
ATOM 1425 C CA . PHE A 1 177 ? -13.823 -1.262 2.196 1.00 65.25 177 PHE A CA 1
ATOM 1426 C C . PHE A 1 177 ? -12.616 -1.682 1.333 1.00 65.25 177 PHE A C 1
ATOM 1428 O O . PHE A 1 177 ? -12.675 -1.595 0.112 1.00 65.25 177 PHE A O 1
ATOM 1435 N N . TRP A 1 178 ? -11.510 -2.079 1.967 1.00 63.47 178 TRP A N 1
ATOM 1436 C CA . TRP A 1 178 ? -10.297 -2.582 1.320 1.00 63.47 178 TRP A CA 1
ATOM 1437 C C . TRP A 1 178 ? -10.328 -4.098 1.082 1.00 63.47 178 TRP A C 1
ATOM 1439 O O . TRP A 1 178 ? -9.438 -4.632 0.427 1.00 63.47 178 TRP A O 1
ATOM 1449 N N . ASP A 1 179 ? -11.321 -4.791 1.639 1.00 65.50 179 ASP A N 1
ATOM 1450 C CA . ASP A 1 179 ? -11.540 -6.213 1.439 1.00 65.50 179 ASP A CA 1
ATOM 1451 C C . ASP A 1 179 ? -12.707 -6.358 0.465 1.00 65.50 179 ASP A C 1
ATOM 1453 O O . ASP A 1 179 ? -13.853 -6.080 0.818 1.00 65.50 179 ASP A O 1
ATOM 1457 N N . ALA A 1 180 ? -12.417 -6.739 -0.781 1.00 57.75 180 ALA A N 1
ATOM 1458 C CA . ALA A 1 180 ? -13.449 -6.898 -1.804 1.00 57.75 180 ALA A CA 1
ATOM 1459 C C . ALA A 1 180 ? -14.464 -8.005 -1.458 1.00 57.75 180 ALA A C 1
ATOM 1461 O O . ALA A 1 180 ? -15.516 -8.068 -2.089 1.00 57.75 180 ALA A O 1
ATOM 1462 N N . GLY A 1 181 ? -14.188 -8.825 -0.433 1.00 49.69 181 GLY A N 1
ATOM 1463 C CA . GLY A 1 181 ? -14.921 -10.049 -0.153 1.00 49.69 181 GLY A CA 1
ATOM 1464 C C . GLY A 1 181 ? -14.644 -11.040 -1.275 1.00 49.69 181 GLY A C 1
ATOM 1465 O O . GLY A 1 181 ? -15.012 -10.804 -2.422 1.00 49.69 181 GLY A O 1
ATOM 1466 N N . ALA A 1 182 ? -13.975 -12.149 -0.969 1.00 38.06 182 ALA A N 1
ATOM 1467 C CA . ALA A 1 182 ? -13.854 -13.220 -1.950 1.00 38.06 182 ALA A CA 1
ATOM 1468 C C . ALA A 1 182 ? -15.268 -13.591 -2.447 1.00 38.06 182 ALA A C 1
ATOM 1470 O O . ALA A 1 182 ? -16.157 -13.778 -1.605 1.00 38.06 182 ALA A O 1
ATOM 1471 N N . PRO A 1 183 ? -15.522 -13.679 -3.766 1.00 37.97 183 PRO A N 1
ATOM 1472 C CA . PRO A 1 183 ? -16.730 -14.334 -4.237 1.00 37.97 183 PRO A CA 1
ATOM 1473 C C . PRO A 1 183 ? -16.660 -15.786 -3.749 1.00 37.97 183 PRO A C 1
ATOM 1475 O O . PRO A 1 183 ? -15.708 -16.503 -4.059 1.00 37.97 183 PRO A O 1
ATOM 1478 N N . GLY A 1 184 ? -17.606 -16.158 -2.885 1.00 34.09 184 GLY A N 1
ATOM 1479 C CA . GLY A 1 184 ? -17.790 -17.538 -2.435 1.00 34.09 184 GLY A CA 1
ATOM 1480 C C . GLY A 1 184 ? -18.287 -18.448 -3.547 1.00 34.09 184 GLY A C 1
ATOM 1481 O O . GLY A 1 184 ? -18.836 -17.925 -4.545 1.00 34.09 184 GLY A O 1
#